Protein AF-A0A9E3S8D7-F1 (afdb_monomer_lite)

Foldseek 3Di:
DDDDDDDDDDDDDDDDPDDDDPPPPPPPPPPDPCPVLVVVLVVLVVVLVVCVVVVVVVVNVVSVVVSLVSVLVSVQCCCVPPLVVVLVVLVVVCCQQQNPLLDADLVPRQVSNVVSCVVVPHPALVSCCVVRLVSNVVSLVVVCCSCPPSVRPDDPVVVVVSVSSVVSSVSNVVSSVVNVVVVVVVPD

Radius of gyration: 28.33 Å; chains: 1; bounding box: 71×65×90 Å

Secondary structure (DSSP, 8-state):
-------------------------------STHHHHHHHHHHHHHHHHHHHHTT-HHHHHHHHHHHHHHHHHHHHHHIIIIIHHHHHHHHHHHHHHH-GGG---SSSHHHHHHHHHHHTT-SSHHHHIIIIIHHHHHHHHHHHHHHHTS-----HHHHHHHHHHHHHHHHHHHHHHHHHHHHHHTT-

pLDDT: mean 74.81, std 18.33, range [30.44, 92.94]

Structure (mmCIF, N/CA/C/O backbone):
data_AF-A0A9E3S8D7-F1
#
_entry.id   AF-A0A9E3S8D7-F1
#
loop_
_atom_site.group_PDB
_atom_site.id
_atom_site.type_symbol
_atom_site.label_atom_id
_atom_site.label_alt_id
_atom_site.label_comp_id
_atom_site.label_asym_id
_atom_site.label_entity_id
_atom_site.label_seq_id
_atom_site.pdbx_PDB_ins_code
_atom_site.Cartn_x
_atom_site.Cartn_y
_atom_site.Cartn_z
_atom_site.occupancy
_atom_site.B_iso_or_equiv
_atom_site.auth_seq_id
_atom_site.auth_comp_id
_atom_site.auth_asym_id
_atom_site.auth_atom_id
_atom_site.pdbx_PDB_model_num
ATOM 1 N N . MET A 1 1 ? 48.435 -46.655 53.494 1.00 38.66 1 MET A N 1
ATOM 2 C CA . MET A 1 1 ? 48.547 -45.629 54.552 1.00 38.66 1 MET A CA 1
ATOM 3 C C . MET A 1 1 ? 48.004 -44.308 54.026 1.00 38.66 1 MET A C 1
ATOM 5 O O . MET A 1 1 ? 48.348 -43.948 52.912 1.00 38.66 1 MET A O 1
ATOM 9 N N . ALA A 1 2 ? 47.104 -43.706 54.816 1.00 35.12 2 ALA A N 1
ATOM 10 C CA . ALA A 1 2 ? 46.822 -42.278 55.031 1.00 35.12 2 ALA A CA 1
ATOM 11 C C . ALA A 1 2 ? 47.201 -41.260 53.925 1.00 35.12 2 ALA A C 1
ATOM 13 O O . ALA A 1 2 ? 48.355 -41.175 53.539 1.00 35.12 2 ALA A O 1
ATOM 14 N N . SER A 1 3 ? 46.233 -40.496 53.389 1.00 35.66 3 SER A N 1
ATOM 15 C CA . SER A 1 3 ? 45.793 -39.169 53.906 1.00 35.66 3 SER A CA 1
ATOM 16 C C . SER A 1 3 ? 46.853 -38.081 53.648 1.00 35.66 3 SER A C 1
ATOM 18 O O . SER A 1 3 ? 48.015 -38.287 53.933 1.00 35.66 3 SER A O 1
ATOM 20 N N . SER A 1 4 ? 46.575 -36.860 53.203 1.00 39.81 4 SER A N 1
ATOM 21 C CA . SER A 1 4 ? 45.352 -36.066 53.182 1.00 39.81 4 SER A CA 1
ATOM 22 C C . SER A 1 4 ? 45.744 -34.654 52.706 1.00 39.81 4 SER A C 1
ATOM 24 O O . SER A 1 4 ? 46.830 -34.216 53.058 1.00 39.81 4 SER A O 1
ATOM 26 N N . LYS A 1 5 ? 44.786 -33.929 52.096 1.00 41.97 5 LYS A N 1
ATOM 27 C CA . LYS A 1 5 ? 44.480 -32.492 52.338 1.00 41.97 5 LYS A CA 1
ATOM 28 C C . LYS A 1 5 ? 45.564 -31.447 51.947 1.00 41.97 5 LYS A C 1
ATOM 30 O O . LYS A 1 5 ? 46.743 -31.636 52.143 1.00 41.97 5 LYS A O 1
ATOM 35 N N . THR A 1 6 ? 45.276 -30.249 51.437 1.00 41.47 6 THR A N 1
ATOM 36 C CA . THR A 1 6 ? 44.041 -29.460 51.333 1.00 41.47 6 THR A CA 1
ATOM 37 C C . THR A 1 6 ? 44.307 -28.217 50.472 1.00 41.47 6 THR A C 1
ATOM 39 O O . THR A 1 6 ? 45.354 -27.601 50.603 1.00 41.47 6 THR A O 1
ATOM 42 N N . SER A 1 7 ? 43.285 -27.805 49.715 1.00 39.16 7 SER A N 1
ATOM 43 C CA . SER A 1 7 ? 42.644 -26.473 49.747 1.00 39.16 7 SER A CA 1
ATOM 44 C C . SER A 1 7 ? 43.504 -25.205 49.875 1.00 39.16 7 SER A C 1
ATOM 46 O O . SER A 1 7 ? 44.085 -24.945 50.925 1.00 39.16 7 SER A O 1
ATOM 48 N N . ARG A 1 8 ? 43.333 -24.284 48.915 1.00 42.00 8 ARG A N 1
ATOM 49 C CA . ARG A 1 8 ? 42.592 -23.011 49.103 1.00 42.00 8 ARG A CA 1
ATOM 50 C C . ARG A 1 8 ? 42.460 -22.305 47.740 1.00 42.00 8 ARG A C 1
ATOM 52 O O . ARG A 1 8 ? 43.443 -22.112 47.051 1.00 42.00 8 ARG A O 1
ATOM 59 N N . ARG A 1 9 ? 41.247 -22.083 47.220 1.00 39.12 9 ARG A N 1
ATOM 60 C CA . ARG A 1 9 ? 40.275 -21.026 47.585 1.00 39.12 9 ARG A CA 1
ATOM 61 C C . ARG A 1 9 ? 40.434 -19.802 46.669 1.00 39.12 9 ARG A C 1
ATOM 63 O O . ARG A 1 9 ? 41.146 -18.869 46.999 1.00 39.12 9 ARG A O 1
ATOM 70 N N . GLY A 1 10 ? 39.667 -19.788 45.580 1.00 39.50 10 GLY A N 1
ATOM 71 C CA . GLY A 1 10 ? 39.310 -18.588 44.819 1.00 39.50 10 GLY A CA 1
ATOM 72 C C . GLY A 1 10 ? 37.800 -18.594 44.600 1.00 39.50 10 GLY A C 1
ATOM 73 O O . GLY A 1 10 ? 37.274 -19.445 43.895 1.00 39.50 10 GLY A O 1
ATOM 74 N N . LYS A 1 11 ? 37.090 -17.727 45.322 1.00 37.75 11 LYS A N 1
ATOM 75 C CA . LYS A 1 11 ? 35.632 -17.704 45.488 1.00 37.75 11 LYS A CA 1
ATOM 76 C C . LYS A 1 11 ? 35.041 -16.627 44.567 1.00 37.75 11 LYS A C 1
ATOM 78 O O . LYS A 1 11 ? 35.519 -15.506 44.617 1.00 37.75 11 LYS A O 1
ATOM 83 N N . ARG A 1 12 ? 33.953 -16.985 43.867 1.00 39.03 12 ARG A N 1
ATOM 84 C CA . ARG A 1 12 ? 32.806 -16.156 43.418 1.00 39.03 12 ARG A CA 1
ATOM 85 C C . ARG A 1 12 ? 33.093 -14.838 42.674 1.00 39.03 12 ARG A C 1
ATOM 87 O O . ARG A 1 12 ? 33.501 -13.868 43.292 1.00 39.03 12 ARG A O 1
ATOM 94 N N . ASN A 1 13 ? 32.527 -14.709 41.470 1.00 36.09 13 ASN A N 1
ATOM 95 C CA . ASN A 1 13 ? 31.291 -13.926 41.365 1.00 36.09 13 ASN A CA 1
ATOM 96 C C . ASN A 1 13 ? 30.454 -14.243 40.116 1.00 36.09 13 ASN A C 1
ATOM 98 O O . ASN A 1 13 ? 30.939 -14.331 38.998 1.00 36.09 13 ASN A O 1
ATOM 102 N N . THR A 1 14 ? 29.165 -14.412 40.396 1.00 37.38 14 THR A N 1
ATOM 103 C CA . THR A 1 14 ? 27.980 -14.212 39.559 1.00 37.38 14 THR A CA 1
ATOM 104 C C . THR A 1 14 ? 28.161 -13.433 38.259 1.00 37.38 14 THR A C 1
ATOM 106 O O . THR A 1 14 ? 28.510 -12.258 38.288 1.00 37.38 14 THR A O 1
ATOM 109 N N . THR A 1 15 ? 27.658 -13.996 37.159 1.00 36.69 15 THR A N 1
ATOM 110 C CA . THR A 1 15 ? 26.693 -13.281 36.308 1.00 36.69 15 THR A CA 1
ATOM 111 C C . THR A 1 15 ? 25.874 -14.256 35.461 1.00 36.69 15 THR A C 1
ATOM 113 O O . THR A 1 15 ? 26.385 -14.980 34.620 1.00 36.69 15 THR A O 1
ATOM 116 N N . ARG A 1 16 ? 24.578 -14.291 35.791 1.00 35.75 16 ARG A N 1
ATOM 117 C CA . ARG A 1 16 ? 23.406 -14.511 34.931 1.00 35.75 16 ARG A CA 1
ATOM 118 C C . ARG A 1 16 ? 23.599 -15.310 33.634 1.00 35.75 16 ARG A C 1
ATOM 120 O O . ARG A 1 16 ? 24.184 -14.832 32.673 1.00 35.75 16 ARG A O 1
ATOM 127 N N . LYS A 1 17 ? 22.829 -16.402 33.537 1.00 45.41 17 LYS A N 1
ATOM 128 C CA . LYS A 1 17 ? 22.138 -16.767 32.292 1.00 45.41 17 LYS A CA 1
ATOM 129 C C . LYS A 1 17 ? 21.445 -15.514 31.739 1.00 45.41 17 LYS A C 1
ATOM 131 O O . LYS A 1 17 ? 20.393 -15.123 32.245 1.00 45.41 17 LYS A O 1
ATOM 136 N N . VAL A 1 18 ? 22.028 -14.886 30.726 1.00 35.50 18 VAL A N 1
ATOM 137 C CA . VAL A 1 18 ? 21.324 -13.914 29.893 1.00 35.50 18 VAL A CA 1
ATOM 138 C C . VAL A 1 18 ? 20.618 -14.723 28.814 1.00 35.50 18 VAL A C 1
ATOM 140 O O . VAL A 1 18 ? 21.200 -15.145 27.823 1.00 35.50 18 VAL A O 1
ATOM 143 N N . LYS A 1 19 ? 19.333 -14.997 29.065 1.00 38.94 19 LYS A N 1
ATOM 144 C CA . LYS A 1 19 ? 18.361 -15.099 27.978 1.00 38.94 19 LYS A CA 1
ATOM 145 C C . LYS A 1 19 ? 18.425 -13.796 27.185 1.00 38.94 19 LYS A C 1
ATOM 147 O O . LYS A 1 19 ? 18.501 -12.737 27.808 1.00 38.94 19 LYS A O 1
ATOM 152 N N . LYS A 1 20 ? 18.175 -13.927 25.880 1.00 35.53 20 LYS A N 1
ATOM 153 C CA . LYS A 1 20 ? 17.793 -12.870 24.939 1.00 35.53 20 LYS A CA 1
ATOM 154 C C . LYS A 1 20 ? 18.983 -12.270 24.193 1.00 35.53 20 LYS A C 1
ATOM 156 O O . LYS A 1 20 ? 19.415 -11.178 24.508 1.00 35.53 20 LYS A O 1
ATOM 161 N N . ASP A 1 21 ? 19.362 -12.938 23.115 1.00 30.44 21 ASP A N 1
ATOM 162 C CA . ASP A 1 21 ? 19.175 -12.257 21.844 1.00 30.44 21 ASP A CA 1
ATOM 163 C C . ASP A 1 21 ? 17.999 -12.948 21.169 1.00 30.44 21 ASP A C 1
ATOM 165 O O . ASP A 1 21 ? 18.080 -14.079 20.691 1.00 30.44 21 ASP A O 1
ATOM 169 N N . LEU A 1 22 ? 16.846 -12.272 21.223 1.00 34.94 22 LEU A N 1
ATOM 170 C CA . LEU A 1 22 ? 15.902 -12.401 20.128 1.00 34.94 22 LEU A CA 1
ATOM 171 C C . LEU A 1 22 ? 16.754 -12.155 18.896 1.00 34.94 22 LEU A C 1
ATOM 173 O O . LEU A 1 22 ? 17.286 -11.053 18.752 1.00 34.94 22 LEU A O 1
ATOM 177 N N . ALA A 1 23 ? 16.902 -13.173 18.050 1.00 30.64 23 ALA A N 1
ATOM 178 C CA . ALA A 1 23 ? 17.308 -12.931 16.684 1.00 30.64 23 ALA A CA 1
ATOM 179 C C . ALA A 1 23 ? 16.504 -11.705 16.227 1.00 30.64 23 ALA A C 1
ATOM 181 O O . ALA A 1 23 ? 15.273 -11.723 16.385 1.00 30.64 23 ALA A O 1
ATOM 182 N N . PRO A 1 24 ? 17.141 -10.608 15.773 1.00 37.31 24 PRO A N 1
ATOM 183 C CA . PRO A 1 24 ? 16.374 -9.589 15.089 1.00 37.31 24 PRO A CA 1
ATOM 184 C C . PRO A 1 24 ? 15.642 -10.362 14.005 1.00 37.31 24 PRO A C 1
ATOM 186 O O . PRO A 1 24 ? 16.299 -11.053 13.223 1.00 37.31 24 PRO A O 1
ATOM 189 N N . ALA A 1 25 ? 14.303 -10.350 14.064 1.00 35.81 25 ALA A N 1
ATOM 190 C CA . ALA A 1 25 ? 13.451 -10.961 13.059 1.00 35.81 25 ALA A CA 1
ATOM 191 C C . ALA A 1 25 ? 14.109 -10.627 11.733 1.00 35.81 25 ALA A C 1
ATOM 193 O O . ALA A 1 25 ? 14.288 -9.437 11.449 1.00 35.81 25 ALA A O 1
ATOM 194 N N . SER A 1 26 ? 14.628 -11.652 11.047 1.00 40.91 26 SER A N 1
ATOM 195 C CA . SER A 1 26 ? 15.387 -11.454 9.826 1.00 40.91 26 SER A CA 1
ATOM 196 C C . SER A 1 26 ? 14.497 -10.578 8.974 1.00 40.91 26 SER A C 1
ATOM 198 O O . SER A 1 26 ? 13.413 -11.021 8.577 1.00 40.91 26 SER A O 1
ATOM 200 N N . LYS A 1 27 ? 14.886 -9.307 8.789 1.00 31.97 27 LYS A N 1
ATOM 201 C CA . LYS A 1 27 ? 14.214 -8.441 7.827 1.00 31.97 27 LYS A CA 1
ATOM 202 C C . LYS A 1 27 ? 14.107 -9.316 6.587 1.00 31.97 27 LYS A C 1
ATOM 204 O O . LYS A 1 27 ? 15.134 -9.905 6.247 1.00 31.97 27 LYS A O 1
ATOM 209 N N . PRO A 1 28 ? 12.925 -9.492 5.980 1.00 32.97 28 PRO A N 1
ATOM 210 C CA . PRO A 1 28 ? 12.843 -10.270 4.765 1.00 32.97 28 PRO A CA 1
ATOM 211 C C . PRO A 1 28 ? 13.766 -9.572 3.771 1.00 32.97 28 PRO A C 1
ATOM 213 O O . PRO A 1 28 ? 13.439 -8.500 3.251 1.00 32.97 28 PRO A O 1
ATOM 216 N N . THR A 1 29 ? 14.973 -10.111 3.615 1.00 36.50 29 THR A N 1
ATOM 217 C CA . THR A 1 29 ? 15.936 -9.659 2.634 1.00 36.50 29 THR A CA 1
ATOM 218 C C . THR A 1 29 ? 15.291 -10.091 1.343 1.00 36.50 29 THR A C 1
ATOM 220 O O . THR A 1 29 ? 15.175 -11.286 1.082 1.00 36.50 29 THR A O 1
ATOM 223 N N . VAL A 1 30 ? 14.728 -9.120 0.626 1.00 40.16 30 VAL A N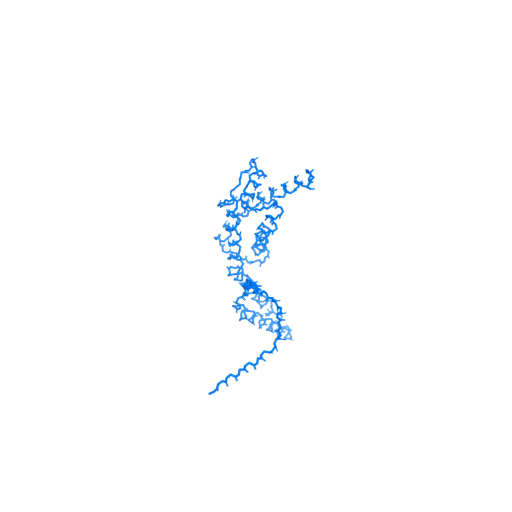 1
ATOM 224 C CA . VAL A 1 30 ? 14.043 -9.340 -0.643 1.00 40.16 30 VAL A CA 1
ATOM 225 C C . VAL A 1 30 ? 15.005 -10.139 -1.515 1.00 40.16 30 VAL A C 1
ATOM 227 O O . VAL A 1 30 ? 16.053 -9.634 -1.921 1.00 40.16 30 VAL A O 1
ATOM 230 N N . SER A 1 31 ? 14.703 -11.422 -1.690 1.00 40.06 31 SER A N 1
ATOM 231 C CA . SER A 1 31 ? 15.572 -12.375 -2.366 1.00 40.06 31 SER A CA 1
ATOM 232 C C . SER A 1 31 ? 15.535 -12.085 -3.864 1.00 40.06 31 SER A C 1
ATOM 234 O O . SER A 1 31 ? 14.676 -12.578 -4.579 1.00 40.06 31 SER A O 1
ATOM 236 N N . TYR A 1 32 ? 16.394 -11.155 -4.289 1.00 48.19 32 TYR A N 1
ATOM 237 C CA . TYR A 1 32 ? 17.286 -11.183 -5.455 1.00 48.19 32 TYR A CA 1
ATOM 238 C C . TYR A 1 32 ? 16.849 -11.894 -6.764 1.00 48.19 32 TYR A C 1
ATOM 240 O O . TYR A 1 32 ? 17.700 -12.266 -7.568 1.00 48.19 32 TYR A O 1
ATOM 248 N N . THR A 1 33 ? 15.559 -11.978 -7.091 1.00 50.56 33 THR A N 1
ATOM 249 C CA . THR A 1 33 ? 15.098 -12.207 -8.477 1.00 50.56 33 THR A CA 1
ATOM 250 C C . THR A 1 33 ? 15.371 -10.996 -9.380 1.00 50.56 33 THR A C 1
ATOM 252 O O . THR A 1 33 ? 15.530 -11.155 -10.587 1.00 50.56 33 THR A O 1
ATOM 255 N N . SER A 1 34 ? 15.566 -9.801 -8.805 1.00 59.28 34 SER A N 1
ATOM 256 C CA . SER A 1 34 ? 15.761 -8.551 -9.551 1.00 59.28 34 SER A CA 1
ATOM 257 C C . SER A 1 34 ? 17.138 -8.365 -10.200 1.00 59.28 34 SER A C 1
ATOM 259 O O . SER A 1 34 ? 17.331 -7.367 -10.884 1.00 59.28 34 SER A O 1
ATOM 261 N N . VAL A 1 35 ? 18.141 -9.220 -9.962 1.00 68.19 35 VAL A N 1
ATOM 262 C CA . VAL A 1 35 ? 19.510 -8.939 -10.457 1.00 68.19 35 VAL A CA 1
ATOM 263 C C . VAL A 1 35 ? 19.617 -9.086 -11.959 1.00 68.19 35 VAL A C 1
ATOM 265 O O . VAL A 1 35 ? 20.142 -8.192 -12.612 1.00 68.19 35 VAL A O 1
ATOM 268 N N . LYS A 1 36 ? 19.102 -10.189 -12.512 1.00 75.50 36 LYS A N 1
ATOM 269 C CA . LYS A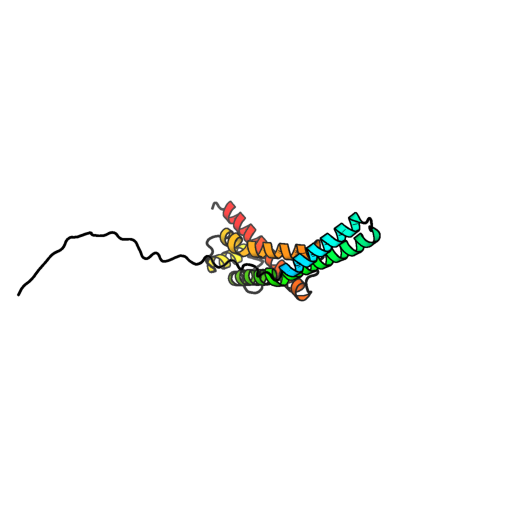 1 36 ? 19.160 -10.442 -13.957 1.00 75.50 36 LYS A CA 1
ATOM 270 C C . LYS A 1 36 ? 18.372 -9.384 -14.729 1.00 75.50 36 LYS A C 1
ATOM 272 O O . LYS A 1 36 ? 18.863 -8.856 -15.718 1.00 75.50 36 LYS A O 1
ATOM 277 N N . GLU A 1 37 ? 17.192 -9.028 -14.229 1.00 73.94 37 GLU A N 1
ATOM 278 C CA . GLU A 1 37 ? 16.327 -8.002 -14.824 1.00 73.94 37 GLU A CA 1
ATOM 279 C C . GLU A 1 37 ? 16.965 -6.606 -14.724 1.00 73.94 37 GLU A C 1
ATOM 281 O O . GLU A 1 37 ? 17.009 -5.880 -15.713 1.00 73.94 37 GLU A O 1
ATOM 286 N N . ARG A 1 38 ? 17.571 -6.250 -13.581 1.00 77.06 38 ARG A N 1
ATOM 287 C CA . ARG A 1 38 ? 18.352 -5.005 -13.450 1.00 77.06 38 ARG A CA 1
ATOM 288 C C . ARG A 1 38 ? 19.567 -4.984 -14.372 1.00 77.06 38 ARG A C 1
ATOM 290 O O . ARG A 1 38 ? 19.882 -3.939 -14.931 1.00 77.06 38 ARG A O 1
ATOM 297 N N . GLN A 1 39 ? 20.244 -6.114 -14.549 1.00 81.94 39 GLN A N 1
ATOM 298 C CA . GLN A 1 39 ? 21.398 -6.204 -15.436 1.00 81.94 39 GLN A CA 1
ATOM 299 C C . GLN A 1 39 ? 20.995 -6.065 -16.910 1.00 81.94 39 GLN A C 1
ATOM 301 O O . GLN A 1 39 ? 21.708 -5.406 -17.662 1.00 81.94 39 GLN A O 1
ATOM 306 N N . ALA A 1 40 ? 19.827 -6.582 -17.302 1.00 81.50 40 ALA A N 1
ATOM 307 C CA . ALA A 1 40 ? 19.248 -6.347 -18.625 1.00 81.50 40 ALA A CA 1
ATOM 308 C C . ALA A 1 40 ? 18.905 -4.860 -18.857 1.00 81.50 40 ALA A C 1
ATOM 310 O O . ALA A 1 40 ? 19.224 -4.320 -19.916 1.00 81.50 40 ALA A O 1
ATOM 311 N N . LEU A 1 41 ? 18.350 -4.165 -17.852 1.00 84.19 41 LEU A N 1
ATOM 312 C CA . LEU A 1 41 ? 18.129 -2.711 -17.926 1.00 84.19 41 LEU A CA 1
ATOM 313 C C . LEU A 1 41 ? 19.448 -1.947 -18.115 1.00 84.19 41 LEU A C 1
ATOM 315 O O . LEU A 1 41 ? 19.533 -1.075 -18.977 1.00 84.19 41 LEU A O 1
ATOM 319 N N . ILE A 1 42 ? 20.493 -2.303 -17.357 1.00 85.19 42 ILE A N 1
ATOM 320 C CA . ILE A 1 42 ? 21.826 -1.691 -17.490 1.00 85.19 42 ILE A CA 1
ATOM 321 C C . ILE A 1 42 ? 22.389 -1.916 -18.900 1.00 85.19 42 ILE A C 1
ATOM 323 O O . ILE A 1 42 ? 22.890 -0.973 -19.507 1.00 85.19 42 ILE A O 1
ATOM 327 N N . GLN A 1 43 ? 22.264 -3.127 -19.451 1.00 85.88 43 GLN A N 1
ATOM 328 C CA . GLN A 1 43 ? 22.719 -3.434 -20.811 1.00 85.88 43 GLN A CA 1
ATOM 329 C C . GLN A 1 43 ? 21.997 -2.596 -21.873 1.00 85.88 43 GLN A C 1
ATOM 331 O O . GLN A 1 43 ? 22.649 -2.085 -22.783 1.00 85.88 43 GLN A O 1
ATOM 336 N N . MET A 1 44 ? 20.682 -2.394 -21.750 1.00 84.50 44 MET A N 1
ATOM 337 C CA . MET A 1 44 ? 19.948 -1.504 -22.657 1.00 84.50 44 MET A CA 1
ATOM 338 C C . MET A 1 44 ? 20.390 -0.046 -22.523 1.00 84.50 44 MET A C 1
ATOM 340 O O . MET A 1 44 ? 20.560 0.624 -23.538 1.00 84.50 44 MET A O 1
ATOM 344 N N . CYS A 1 45 ? 20.653 0.443 -21.307 1.00 86.25 45 CYS A N 1
ATOM 345 C CA . CYS A 1 45 ? 21.234 1.775 -21.117 1.00 86.25 45 CYS A CA 1
ATOM 346 C C . CYS A 1 45 ? 22.592 1.904 -21.824 1.00 86.25 45 CYS A C 1
ATOM 348 O O . CYS A 1 45 ? 22.847 2.910 -22.485 1.00 86.25 45 CYS A O 1
ATOM 350 N N . THR A 1 46 ? 23.449 0.880 -21.743 1.00 87.25 46 THR A N 1
ATOM 351 C CA . THR A 1 46 ? 24.730 0.849 -22.466 1.00 87.25 46 THR A CA 1
ATOM 352 C C . THR A 1 46 ? 24.529 0.874 -23.985 1.00 87.25 46 THR A C 1
ATOM 354 O O . THR A 1 46 ? 25.231 1.608 -24.677 1.00 87.25 46 THR A O 1
ATOM 357 N N . GLN A 1 47 ? 23.550 0.131 -24.513 1.00 84.75 47 GLN A N 1
ATOM 358 C CA . GLN A 1 47 ? 23.215 0.137 -25.943 1.00 84.75 47 GLN A CA 1
ATOM 359 C C . GLN A 1 47 ? 22.698 1.505 -26.407 1.00 84.75 47 GLN A C 1
ATOM 361 O O . GLN A 1 47 ? 23.126 1.991 -27.451 1.00 84.75 47 GLN A O 1
ATOM 366 N N . ILE A 1 48 ? 21.848 2.167 -25.617 1.00 84.44 48 ILE A N 1
ATOM 367 C CA . ILE A 1 48 ? 21.385 3.536 -25.894 1.00 84.44 48 ILE A CA 1
ATOM 368 C C . ILE A 1 48 ? 22.571 4.508 -25.908 1.00 84.44 48 ILE A C 1
ATOM 370 O O . ILE A 1 48 ? 22.685 5.319 -26.824 1.00 84.44 48 ILE A O 1
ATOM 374 N N . GLY A 1 49 ? 23.494 4.390 -24.948 1.00 81.19 49 GLY A N 1
ATOM 375 C CA . GLY A 1 49 ? 24.726 5.183 -24.926 1.00 81.19 49 GLY A CA 1
ATOM 376 C C . GLY A 1 49 ? 25.571 5.002 -26.192 1.00 81.19 49 GLY A C 1
ATOM 377 O O . GLY A 1 49 ? 26.037 5.985 -26.764 1.00 81.19 49 GLY A O 1
ATOM 378 N N . ALA A 1 50 ? 25.707 3.766 -26.684 1.00 86.75 50 ALA A N 1
ATOM 379 C CA . ALA A 1 50 ? 26.413 3.482 -27.934 1.00 86.75 50 ALA A CA 1
ATOM 380 C C . ALA A 1 50 ? 25.718 4.101 -29.163 1.00 86.75 50 ALA A C 1
ATOM 382 O O . ALA A 1 50 ? 26.397 4.630 -30.044 1.00 86.75 50 ALA A O 1
ATOM 383 N N . LEU A 1 51 ? 24.380 4.093 -29.209 1.00 85.62 51 LEU A N 1
ATOM 384 C CA . LEU A 1 51 ? 23.608 4.746 -30.274 1.00 85.62 51 LEU A CA 1
ATOM 385 C C . LEU A 1 51 ? 23.812 6.267 -30.280 1.00 85.62 51 LEU A C 1
ATOM 387 O O . LEU A 1 51 ? 23.960 6.849 -31.351 1.00 85.62 51 LEU A O 1
ATOM 391 N N . ILE A 1 52 ? 23.864 6.897 -29.101 1.00 83.44 52 ILE A N 1
ATOM 392 C CA . ILE A 1 52 ? 24.127 8.337 -28.962 1.00 83.44 52 ILE A CA 1
ATOM 393 C C . ILE A 1 52 ? 25.538 8.681 -29.451 1.00 83.44 52 ILE A C 1
ATOM 395 O O . ILE A 1 52 ? 25.697 9.606 -30.243 1.00 83.44 52 ILE A O 1
ATOM 399 N N . ILE A 1 53 ? 26.557 7.922 -29.030 1.00 86.75 53 ILE A N 1
ATOM 400 C CA . ILE A 1 53 ? 27.950 8.132 -29.467 1.00 86.75 53 ILE A CA 1
ATOM 401 C C . ILE A 1 53 ? 28.074 7.980 -30.990 1.00 86.75 53 ILE A C 1
ATOM 403 O O . ILE A 1 53 ? 28.763 8.764 -31.636 1.00 86.75 53 ILE A O 1
ATOM 407 N N . GLY A 1 54 ? 27.377 7.001 -31.571 1.00 86.75 54 GLY A N 1
ATOM 408 C CA . GLY A 1 54 ? 27.326 6.776 -33.017 1.00 86.75 54 GLY A CA 1
ATOM 409 C C . GLY A 1 54 ? 26.394 7.716 -33.791 1.00 86.75 54 GLY A C 1
ATOM 410 O O . GLY A 1 54 ? 26.177 7.470 -34.974 1.00 86.75 54 GLY A O 1
ATOM 411 N N . GLN A 1 55 ? 25.816 8.738 -33.145 1.00 86.88 55 GLN A N 1
ATOM 412 C CA . GLN A 1 55 ? 24.866 9.703 -33.723 1.00 86.88 55 GLN A CA 1
ATOM 413 C C . GLN A 1 55 ? 23.616 9.068 -34.372 1.00 86.88 55 GLN A C 1
ATOM 415 O O . GLN A 1 55 ? 22.967 9.667 -35.226 1.00 86.88 55 GLN A O 1
ATOM 420 N N . GLN A 1 56 ? 23.225 7.860 -33.949 1.00 82.25 56 GLN A N 1
ATOM 421 C CA . GLN A 1 56 ? 22.061 7.126 -34.470 1.00 82.25 56 GLN A CA 1
ATOM 422 C C . GLN A 1 56 ? 20.767 7.514 -33.736 1.00 82.25 56 GLN A C 1
ATOM 424 O O . GLN A 1 56 ? 20.064 6.665 -33.177 1.00 82.25 56 GLN A O 1
ATOM 429 N N . HIS A 1 57 ? 20.448 8.809 -33.717 1.00 80.75 57 HIS A N 1
ATOM 430 C CA . HIS A 1 57 ? 19.318 9.356 -32.954 1.00 80.75 57 HIS A CA 1
ATOM 431 C C . HIS A 1 57 ? 17.955 8.792 -33.388 1.00 80.75 57 HIS A C 1
ATOM 433 O O . HIS A 1 57 ? 17.080 8.592 -32.545 1.00 80.75 57 HIS A O 1
ATOM 439 N N . ASP A 1 58 ? 17.806 8.415 -34.658 1.00 83.56 58 ASP A N 1
ATOM 440 C CA . ASP A 1 58 ? 16.574 7.825 -35.201 1.00 83.56 58 ASP A CA 1
ATOM 441 C C . ASP A 1 58 ? 16.202 6.499 -34.512 1.00 83.56 58 ASP A C 1
ATOM 443 O O . ASP A 1 58 ? 15.031 6.142 -34.389 1.00 83.56 58 ASP A O 1
ATOM 447 N N . ARG A 1 59 ? 17.207 5.768 -34.011 1.00 79.62 59 ARG A N 1
ATOM 448 C CA . ARG A 1 59 ? 17.048 4.479 -33.316 1.00 79.62 59 ARG A CA 1
ATOM 449 C C . ARG A 1 59 ? 17.025 4.626 -31.794 1.00 79.62 59 ARG A C 1
ATOM 451 O O . ARG A 1 59 ? 16.718 3.664 -31.091 1.00 79.62 59 ARG A O 1
ATOM 458 N N . MET A 1 60 ? 17.319 5.822 -31.284 1.00 81.75 60 MET A N 1
ATOM 459 C CA . MET A 1 60 ? 17.368 6.120 -29.855 1.00 81.75 60 MET A CA 1
ATOM 460 C C . MET A 1 60 ? 15.968 6.137 -29.237 1.00 81.75 60 MET A C 1
ATOM 462 O O . MET A 1 60 ? 15.752 5.512 -28.202 1.00 81.75 60 MET A O 1
ATOM 466 N N . ASN A 1 61 ? 15.008 6.810 -29.879 1.00 80.69 61 ASN A N 1
ATOM 467 C CA . ASN A 1 61 ? 13.654 6.954 -29.336 1.00 80.69 61 ASN A CA 1
ATOM 468 C C . ASN A 1 61 ? 12.953 5.595 -29.115 1.00 80.69 61 ASN A C 1
ATOM 470 O O . ASN A 1 61 ? 12.476 5.365 -28.001 1.00 80.69 61 ASN A O 1
ATOM 474 N N . PRO A 1 62 ? 12.968 4.646 -30.076 1.00 84.69 62 PRO A N 1
ATOM 475 C CA . PRO A 1 62 ? 12.436 3.300 -29.847 1.00 84.69 62 PRO A CA 1
ATOM 476 C C . PRO A 1 62 ? 13.164 2.526 -28.735 1.00 84.69 62 PRO A C 1
ATOM 478 O O . PRO A 1 62 ? 12.539 1.776 -27.986 1.00 84.69 62 PRO A O 1
ATOM 481 N N . ALA A 1 63 ? 14.483 2.706 -28.597 1.00 81.31 63 ALA A N 1
ATOM 482 C CA . ALA A 1 63 ? 15.270 2.036 -27.561 1.00 81.31 63 ALA A CA 1
ATOM 483 C C . ALA A 1 63 ? 14.961 2.578 -26.152 1.00 81.31 63 ALA A C 1
ATOM 485 O O . ALA A 1 63 ? 14.835 1.799 -25.206 1.00 81.31 63 ALA A O 1
ATOM 486 N N . ILE A 1 64 ? 14.772 3.896 -26.012 1.00 83.62 64 ILE A N 1
ATOM 487 C CA . ILE A 1 64 ? 14.318 4.530 -24.764 1.00 83.62 64 ILE A CA 1
ATOM 488 C C . ILE A 1 64 ? 12.906 4.055 -24.406 1.00 83.62 64 ILE A C 1
ATOM 490 O O . ILE A 1 64 ? 12.624 3.767 -23.242 1.00 83.62 64 ILE A O 1
ATOM 494 N N . GLU A 1 65 ? 12.015 3.936 -25.390 1.00 82.56 65 GLU A N 1
ATOM 495 C CA . GLU A 1 65 ? 10.668 3.421 -25.151 1.00 82.56 65 GLU A CA 1
ATOM 496 C C . GLU A 1 65 ? 10.698 1.972 -24.639 1.00 82.56 65 GLU A C 1
ATOM 498 O O . GLU A 1 65 ? 10.014 1.642 -23.666 1.00 82.56 65 GLU A O 1
ATOM 503 N N . LEU A 1 66 ? 11.539 1.120 -25.230 1.00 82.44 66 LEU A N 1
ATOM 504 C CA . LEU A 1 66 ? 11.733 -0.257 -24.776 1.00 82.44 66 LEU A CA 1
ATOM 505 C C . LEU A 1 66 ? 12.302 -0.322 -23.350 1.00 82.44 66 LEU A C 1
ATOM 507 O O . LEU A 1 66 ? 11.797 -1.094 -22.531 1.00 82.44 66 LEU A O 1
ATOM 511 N N . LEU A 1 67 ? 13.300 0.513 -23.034 1.00 83.69 67 LEU A N 1
ATOM 512 C CA . LEU A 1 67 ? 13.861 0.634 -21.686 1.00 83.69 67 LEU A CA 1
ATOM 513 C C . LEU A 1 67 ? 12.774 1.006 -20.668 1.00 83.69 67 LEU A C 1
ATOM 515 O O . LEU A 1 67 ? 12.655 0.355 -19.630 1.00 83.69 67 LEU A O 1
ATOM 519 N N . ASN A 1 68 ? 11.948 2.006 -20.985 1.00 79.25 68 ASN A N 1
ATOM 520 C CA . ASN A 1 68 ? 10.855 2.447 -20.119 1.00 79.25 68 ASN A CA 1
ATOM 521 C C . ASN A 1 68 ? 9.817 1.341 -19.893 1.00 79.25 68 ASN A C 1
ATOM 523 O O . ASN A 1 68 ? 9.391 1.127 -18.759 1.00 79.25 68 ASN A O 1
ATOM 527 N N . ARG A 1 69 ? 9.443 0.591 -20.939 1.00 79.44 69 ARG A N 1
ATOM 528 C CA . ARG A 1 69 ? 8.508 -0.542 -20.816 1.00 79.44 69 ARG A CA 1
ATOM 529 C C . ARG A 1 69 ? 9.067 -1.654 -19.928 1.00 79.44 69 ARG A C 1
ATOM 531 O O . ARG A 1 69 ? 8.351 -2.158 -19.065 1.00 79.44 69 ARG A O 1
ATOM 538 N N . GLN A 1 70 ? 10.338 -2.024 -20.097 1.00 79.69 70 GLN A N 1
ATOM 539 C CA . GLN A 1 70 ? 10.961 -3.049 -19.253 1.00 79.69 70 GLN A CA 1
ATOM 540 C C . GLN A 1 70 ? 11.123 -2.587 -17.799 1.00 79.69 70 GLN A C 1
ATOM 542 O O . GLN A 1 70 ? 10.877 -3.368 -16.880 1.00 79.69 70 GLN A O 1
ATOM 547 N N . ALA A 1 71 ? 11.483 -1.320 -17.571 1.00 80.12 71 ALA A N 1
ATOM 548 C CA . ALA A 1 71 ? 11.578 -0.754 -16.228 1.00 80.12 71 ALA A CA 1
ATOM 549 C C . ALA A 1 71 ? 10.210 -0.730 -15.523 1.00 80.12 71 ALA A C 1
ATOM 551 O O . ALA A 1 71 ? 10.114 -1.127 -14.361 1.00 80.12 71 ALA A O 1
ATOM 552 N N . ALA A 1 72 ? 9.147 -0.341 -16.236 1.00 75.94 72 ALA A N 1
ATOM 553 C CA . ALA A 1 72 ? 7.776 -0.379 -15.730 1.00 75.94 72 ALA A CA 1
ATOM 554 C C . ALA A 1 72 ? 7.326 -1.812 -15.393 1.00 75.94 72 ALA A C 1
ATOM 556 O O . ALA A 1 72 ? 6.748 -2.043 -14.332 1.00 75.94 72 ALA A O 1
ATOM 557 N N . GLY A 1 73 ? 7.652 -2.793 -16.242 1.00 76.81 73 GLY A N 1
ATOM 558 C CA . GLY A 1 73 ? 7.370 -4.208 -15.978 1.00 76.81 73 GLY A CA 1
ATOM 559 C C . GLY A 1 73 ? 8.087 -4.744 -14.733 1.00 76.81 73 GLY A C 1
ATOM 560 O O . GLY A 1 73 ? 7.477 -5.432 -13.916 1.00 76.81 73 GLY A O 1
ATOM 561 N N . LEU A 1 74 ? 9.358 -4.380 -14.536 1.00 80.88 74 LEU A N 1
ATOM 562 C CA . LEU A 1 74 ? 10.107 -4.743 -13.329 1.00 80.88 74 LEU A CA 1
ATOM 563 C C . LEU A 1 74 ? 9.503 -4.108 -12.069 1.00 80.88 74 LEU A C 1
ATOM 565 O O . LEU A 1 74 ? 9.400 -4.765 -11.033 1.00 80.88 74 LEU A O 1
ATOM 569 N N . LEU A 1 75 ? 9.088 -2.842 -12.157 1.00 78.50 75 LEU A N 1
ATOM 570 C CA . LEU A 1 75 ? 8.440 -2.130 -11.060 1.00 78.50 75 LEU A CA 1
ATOM 571 C C . LEU A 1 75 ? 7.098 -2.777 -10.683 1.00 78.50 75 LEU A C 1
ATOM 573 O O . LEU A 1 75 ? 6.843 -2.992 -9.498 1.00 78.50 75 LEU A O 1
ATOM 577 N N . LEU A 1 76 ? 6.287 -3.155 -11.678 1.00 77.62 76 LEU A N 1
ATOM 578 C CA . LEU A 1 76 ? 5.046 -3.911 -11.482 1.00 77.62 76 LEU A CA 1
ATOM 579 C C . LEU A 1 76 ? 5.307 -5.253 -10.797 1.00 77.62 76 LEU A C 1
ATOM 581 O O . LEU A 1 76 ? 4.649 -5.587 -9.817 1.00 77.62 76 LEU A O 1
ATOM 585 N N . LYS A 1 77 ? 6.293 -6.011 -11.280 1.00 79.12 77 LYS A N 1
ATOM 586 C CA . LYS A 1 77 ? 6.649 -7.311 -10.709 1.00 79.12 77 LYS A CA 1
ATOM 587 C C . LYS A 1 77 ? 7.111 -7.187 -9.261 1.00 79.12 77 LYS A C 1
ATOM 589 O O . LYS A 1 77 ? 6.618 -7.893 -8.391 1.00 79.12 77 LYS A O 1
ATOM 594 N N . GLN A 1 78 ? 7.997 -6.232 -8.973 1.00 78.19 78 GLN A N 1
ATOM 595 C CA . GLN A 1 78 ? 8.415 -5.947 -7.601 1.00 78.19 78 GLN A CA 1
ATOM 596 C C . GLN A 1 78 ? 7.214 -5.573 -6.724 1.00 78.19 78 GLN A C 1
ATOM 598 O O . GLN A 1 78 ? 7.161 -5.929 -5.547 1.00 78.19 78 GLN A O 1
ATOM 603 N N . HIS A 1 79 ? 6.242 -4.864 -7.289 1.00 79.38 79 HIS A N 1
ATOM 604 C CA . HIS A 1 79 ? 5.016 -4.539 -6.593 1.00 79.38 79 HIS A CA 1
ATOM 605 C C . HIS A 1 79 ? 4.180 -5.777 -6.249 1.00 79.38 79 HIS A C 1
ATOM 607 O O . HIS A 1 79 ? 3.904 -5.997 -5.071 1.00 79.38 79 HIS A O 1
ATOM 613 N N . LEU A 1 80 ? 3.846 -6.606 -7.234 1.00 79.25 80 LEU A N 1
ATOM 614 C CA . LEU A 1 80 ? 3.016 -7.796 -7.036 1.00 79.25 80 LEU A CA 1
ATOM 615 C C . LEU A 1 80 ? 3.698 -8.862 -6.165 1.00 79.25 80 LEU A C 1
ATOM 617 O O . LEU A 1 80 ? 3.038 -9.467 -5.327 1.00 79.25 80 LEU A O 1
ATOM 621 N N . ASP A 1 81 ? 5.011 -9.049 -6.302 1.00 82.38 81 ASP A N 1
ATOM 622 C CA . ASP A 1 81 ? 5.726 -10.139 -5.627 1.00 82.38 81 ASP A CA 1
ATOM 623 C C . ASP A 1 81 ? 6.203 -9.768 -4.216 1.00 82.38 81 ASP A C 1
ATOM 625 O O . ASP A 1 81 ? 6.384 -10.638 -3.364 1.00 82.38 81 ASP A O 1
ATOM 629 N N . VAL A 1 82 ? 6.453 -8.480 -3.949 1.00 80.69 82 VAL A N 1
ATOM 630 C CA . VAL A 1 82 ? 7.080 -8.037 -2.689 1.00 80.69 82 VAL A CA 1
ATOM 631 C C . VAL A 1 82 ? 6.159 -7.144 -1.878 1.00 80.69 82 VAL A C 1
ATOM 633 O O . VAL A 1 82 ? 6.050 -7.309 -0.661 1.00 80.69 82 VAL A O 1
ATOM 636 N N . TRP A 1 83 ? 5.522 -6.170 -2.522 1.00 82.19 83 TRP A N 1
ATOM 637 C CA . TRP A 1 83 ? 4.785 -5.127 -1.816 1.00 82.19 83 TRP A CA 1
ATOM 638 C C . TRP A 1 83 ? 3.328 -5.508 -1.566 1.00 82.19 83 TRP A C 1
ATOM 640 O O . TRP A 1 83 ? 2.842 -5.285 -0.458 1.00 82.19 83 TRP A O 1
ATOM 650 N N . LEU A 1 84 ? 2.656 -6.134 -2.532 1.00 83.56 84 LEU A N 1
ATOM 651 C CA . LEU A 1 84 ? 1.271 -6.577 -2.394 1.00 83.56 84 LEU A CA 1
ATOM 652 C C . LEU A 1 84 ? 1.085 -7.614 -1.266 1.00 83.56 84 LEU A C 1
ATOM 654 O O . LEU A 1 84 ? 0.183 -7.422 -0.449 1.00 83.56 84 LEU A O 1
ATOM 658 N N . PRO A 1 85 ? 1.949 -8.639 -1.093 1.00 87.31 85 PRO A N 1
ATOM 659 C CA . PRO A 1 85 ? 1.828 -9.567 0.032 1.00 87.31 85 PRO A CA 1
ATOM 660 C C . PRO A 1 85 ? 1.980 -8.861 1.382 1.00 87.31 85 PRO A C 1
ATOM 662 O O . PRO A 1 85 ? 1.200 -9.099 2.300 1.00 87.31 85 PRO A O 1
ATOM 665 N N . ARG A 1 86 ? 2.922 -7.914 1.488 1.00 85.94 86 ARG A N 1
ATOM 666 C CA . ARG A 1 86 ? 3.097 -7.100 2.701 1.00 85.94 86 ARG A CA 1
ATOM 667 C C . ARG A 1 86 ? 1.877 -6.230 2.975 1.00 85.94 86 ARG A C 1
ATOM 669 O O . ARG A 1 86 ? 1.438 -6.147 4.118 1.00 85.94 86 ARG A O 1
ATOM 676 N N . TYR A 1 87 ? 1.321 -5.593 1.947 1.00 86.81 87 TYR A N 1
ATOM 677 C CA . TYR A 1 87 ? 0.080 -4.836 2.076 1.00 86.81 87 TYR A CA 1
ATOM 678 C C . TYR A 1 87 ? -1.046 -5.721 2.615 1.00 86.81 87 TYR A C 1
ATOM 680 O O . TYR A 1 87 ? -1.692 -5.343 3.590 1.00 86.81 87 TYR A O 1
ATOM 688 N N . ASN A 1 88 ? -1.214 -6.922 2.061 1.00 87.56 88 ASN A N 1
ATOM 689 C CA . ASN A 1 88 ? -2.226 -7.877 2.504 1.00 87.56 88 ASN A CA 1
ATOM 690 C C . ASN A 1 88 ? -2.016 -8.318 3.960 1.00 87.56 88 ASN A C 1
ATOM 692 O O . ASN A 1 88 ? -2.977 -8.354 4.726 1.00 87.56 88 ASN A O 1
ATOM 696 N N . GLU A 1 89 ? -0.775 -8.563 4.390 1.00 90.38 89 GLU A N 1
ATOM 697 C CA . GLU A 1 89 ? -0.458 -8.852 5.796 1.00 90.38 89 GLU A CA 1
ATOM 698 C C . GLU A 1 89 ? -0.815 -7.686 6.730 1.00 90.38 89 GLU A C 1
ATOM 700 O O . GLU A 1 89 ? -1.360 -7.890 7.817 1.00 90.38 89 GLU A O 1
ATOM 705 N N . HIS A 1 90 ? -0.497 -6.451 6.335 1.00 89.94 90 HIS A N 1
ATOM 706 C CA . HIS A 1 90 ? -0.797 -5.264 7.134 1.00 89.94 90 HIS A CA 1
ATOM 707 C C . HIS A 1 90 ? -2.298 -4.955 7.175 1.00 89.94 90 HIS A C 1
ATOM 709 O O . HIS A 1 90 ? -2.808 -4.596 8.236 1.00 89.94 90 HIS A O 1
ATOM 715 N N . ILE A 1 91 ? -3.013 -5.155 6.065 1.00 90.50 91 ILE A N 1
ATOM 716 C CA . ILE A 1 91 ? -4.473 -5.058 6.014 1.00 90.50 91 ILE A CA 1
ATOM 717 C C . ILE A 1 91 ? -5.117 -6.113 6.905 1.00 90.50 91 ILE A C 1
ATOM 719 O O . ILE A 1 91 ? -5.968 -5.755 7.706 1.00 90.50 91 ILE A O 1
ATOM 723 N N . ALA A 1 92 ? -4.680 -7.372 6.853 1.00 91.44 92 ALA A N 1
ATOM 724 C CA . ALA A 1 92 ? -5.235 -8.423 7.705 1.00 91.44 92 ALA A CA 1
ATOM 725 C C . ALA A 1 92 ? -5.053 -8.105 9.201 1.00 91.44 92 ALA A C 1
ATOM 727 O O . ALA A 1 92 ? -5.952 -8.328 10.012 1.00 91.44 92 ALA A O 1
ATOM 728 N N . LYS A 1 93 ? -3.908 -7.518 9.581 1.00 92.19 93 LYS A N 1
ATOM 729 C CA . LYS A 1 93 ? -3.696 -7.023 10.951 1.00 92.19 93 LYS A CA 1
ATOM 730 C C . LYS A 1 93 ? -4.637 -5.867 11.287 1.00 92.19 93 LYS A C 1
ATOM 732 O O . LYS A 1 93 ? -5.194 -5.851 12.380 1.00 92.19 93 LYS A O 1
ATOM 737 N N . LEU A 1 94 ? -4.852 -4.928 10.366 1.00 92.94 94 LEU A N 1
ATOM 738 C CA . LEU A 1 94 ? -5.816 -3.844 10.559 1.00 92.94 94 LEU A CA 1
ATOM 739 C C . LEU A 1 94 ? -7.248 -4.380 10.716 1.00 92.94 94 LEU A C 1
ATOM 741 O O . LEU A 1 94 ? -7.954 -3.973 11.635 1.00 92.94 94 LEU A O 1
ATOM 745 N N . GLU A 1 95 ? -7.654 -5.344 9.893 1.00 92.81 95 GLU A N 1
ATOM 746 C CA . GLU A 1 95 ? -8.953 -6.017 9.986 1.00 92.81 95 GLU A CA 1
ATOM 747 C C . GLU A 1 95 ? -9.121 -6.789 11.297 1.00 92.81 95 GLU A C 1
ATOM 749 O O . GLU A 1 95 ? -10.223 -6.839 11.835 1.00 92.81 95 GLU A O 1
ATOM 754 N N . SER A 1 96 ? -8.044 -7.344 11.863 1.00 92.69 96 SER A N 1
ATOM 755 C CA . SER A 1 96 ? -8.107 -8.010 13.172 1.00 92.69 96 SER A CA 1
ATOM 756 C C . SER A 1 96 ? -8.456 -7.060 14.325 1.00 92.69 96 SER A C 1
ATOM 758 O O . SER A 1 96 ? -8.972 -7.505 15.347 1.00 92.69 96 SER A O 1
ATOM 760 N N . VAL A 1 97 ? -8.206 -5.758 14.150 1.00 92.44 97 VAL A N 1
ATOM 761 C CA . VAL A 1 97 ? -8.524 -4.712 15.131 1.00 92.44 97 VAL A CA 1
ATOM 762 C C . VAL A 1 97 ? -9.877 -4.075 14.830 1.00 92.44 97 VAL A C 1
ATOM 764 O O . VAL A 1 97 ? -10.697 -3.903 15.726 1.00 92.44 97 VAL A O 1
ATOM 767 N N . ILE A 1 98 ? -10.113 -3.711 13.569 1.00 91.19 98 ILE A N 1
ATOM 768 C CA . ILE A 1 98 ? -11.280 -2.916 13.172 1.00 91.19 98 ILE A CA 1
ATOM 769 C C . ILE A 1 98 ? -12.511 -3.783 12.879 1.00 91.19 98 ILE A C 1
ATOM 771 O O . ILE A 1 98 ? -13.638 -3.361 13.131 1.00 91.19 98 ILE A O 1
ATOM 775 N N . GLY A 1 99 ? -12.298 -4.995 12.375 1.00 88.81 99 GLY A N 1
ATOM 776 C CA . GLY A 1 99 ? -13.323 -5.860 11.801 1.00 88.81 99 GLY A CA 1
ATOM 777 C C . GLY A 1 99 ? -13.002 -6.219 10.349 1.00 88.81 99 GLY A C 1
ATOM 778 O O . GLY A 1 99 ? -12.317 -5.473 9.638 1.00 88.81 99 GLY A O 1
ATOM 779 N N . LYS A 1 100 ? -13.506 -7.377 9.900 1.00 87.50 100 LYS A N 1
ATOM 780 C CA . LYS A 1 100 ? -13.382 -7.820 8.501 1.00 87.50 100 LYS A CA 1
ATOM 781 C C . LYS A 1 100 ? -13.948 -6.762 7.557 1.00 87.50 100 LYS A C 1
ATOM 783 O O . LYS A 1 100 ? -14.961 -6.146 7.868 1.00 87.50 100 LYS A O 1
ATOM 788 N N . GLY A 1 101 ? -13.294 -6.544 6.418 1.00 83.94 101 GLY A N 1
ATOM 789 C CA . GLY A 1 101 ? -13.739 -5.546 5.446 1.00 83.94 101 GLY A CA 1
ATOM 790 C C . GLY A 1 101 ? -13.599 -4.100 5.928 1.00 83.94 101 GLY A C 1
ATOM 791 O O . GLY A 1 101 ? -14.106 -3.196 5.263 1.00 83.94 101 GLY A O 1
ATOM 792 N N . LEU A 1 102 ? -12.899 -3.871 7.049 1.00 87.81 102 LEU A N 1
ATOM 793 C CA . LEU A 1 102 ? -12.676 -2.545 7.628 1.00 87.81 102 LEU A CA 1
ATOM 794 C C . LEU A 1 102 ? -13.988 -1.827 7.992 1.00 87.81 102 LEU A C 1
ATOM 796 O O . LEU A 1 102 ? -14.127 -0.615 7.807 1.00 87.81 102 LEU A O 1
ATOM 800 N N . GLU A 1 103 ? -14.963 -2.587 8.490 1.00 86.44 103 GLU A N 1
ATOM 801 C CA . GLU A 1 103 ? -16.270 -2.069 8.885 1.00 86.44 103 GLU A CA 1
ATOM 802 C C . GLU A 1 103 ? -16.185 -1.218 10.157 1.00 86.44 103 GLU A C 1
ATOM 804 O O . GLU A 1 103 ? -15.667 -1.632 11.196 1.00 86.44 103 GLU A O 1
ATOM 809 N N . VAL A 1 104 ? -16.730 -0.008 10.066 1.00 85.88 104 VAL A N 1
ATOM 810 C CA . VAL A 1 104 ? -16.819 0.966 11.155 1.00 85.88 104 VAL A CA 1
ATOM 811 C C . VAL A 1 104 ? -18.208 1.578 11.168 1.00 85.88 104 VAL A C 1
ATOM 813 O O . VAL A 1 104 ? -18.805 1.785 10.107 1.00 85.88 104 VAL A O 1
ATOM 816 N N . ASP A 1 105 ? -18.701 1.872 12.366 1.00 86.56 105 ASP A N 1
ATOM 817 C CA . ASP A 1 105 ? -19.923 2.650 12.534 1.00 86.56 105 ASP A CA 1
ATOM 818 C C . ASP A 1 105 ? -19.664 4.086 12.058 1.00 86.56 105 ASP A C 1
ATOM 820 O O . ASP A 1 105 ? -18.787 4.773 12.575 1.00 86.56 105 ASP A O 1
ATOM 824 N N . GLN A 1 106 ? -20.386 4.539 11.034 1.00 81.12 106 GLN A N 1
ATOM 825 C CA . GLN A 1 106 ? -20.188 5.879 10.477 1.00 81.12 106 GLN A CA 1
ATOM 826 C C . GLN A 1 106 ? -20.868 6.968 11.310 1.00 81.12 106 GLN A C 1
ATOM 828 O O . GLN A 1 106 ? -20.409 8.108 11.285 1.00 81.12 106 GLN A O 1
ATOM 833 N N . GLU A 1 107 ? -21.919 6.634 12.059 1.00 84.19 107 GLU A N 1
ATOM 834 C CA . GLU A 1 107 ? -22.662 7.587 12.890 1.00 84.19 107 GLU A CA 1
ATOM 835 C C . GLU A 1 107 ? -21.934 7.853 14.213 1.00 84.19 107 GLU A C 1
ATOM 837 O O . GLU A 1 107 ? -22.007 8.956 14.755 1.00 84.19 107 GLU A O 1
ATOM 842 N N . ASN A 1 108 ? -21.160 6.875 14.697 1.00 86.38 108 ASN A N 1
ATOM 843 C CA . ASN A 1 108 ? -20.396 6.971 15.942 1.00 86.38 108 ASN A CA 1
ATOM 844 C C . ASN A 1 108 ? -18.907 6.601 15.786 1.00 86.38 108 ASN A C 1
ATOM 846 O O . ASN A 1 108 ? -18.289 5.982 16.657 1.00 86.38 108 ASN A O 1
ATOM 850 N N . LEU A 1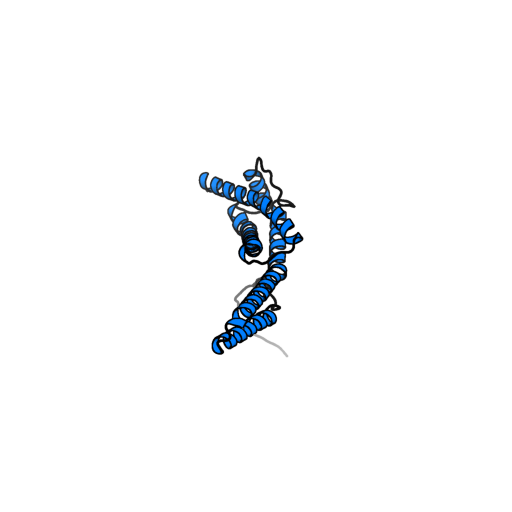 109 ? -18.320 7.018 14.665 1.00 84.88 109 LEU A N 1
ATOM 851 C CA . LEU A 1 109 ? -16.994 6.616 14.189 1.00 84.88 109 LEU A CA 1
ATOM 852 C C . LEU A 1 109 ? -15.873 6.712 15.230 1.00 84.88 109 LEU A C 1
ATOM 854 O O . LEU A 1 109 ? -15.092 5.776 15.395 1.00 84.88 109 LEU A O 1
ATOM 858 N N . VAL A 1 110 ? -15.776 7.835 15.942 1.00 86.94 110 VAL A N 1
ATOM 859 C CA . VAL A 1 110 ? -14.694 8.071 16.913 1.00 86.94 110 VAL A CA 1
ATOM 860 C C . VAL A 1 110 ? -14.782 7.107 18.096 1.00 86.94 110 VAL A C 1
ATOM 862 O O . VAL A 1 110 ? -13.764 6.554 18.517 1.00 86.94 110 VAL A O 1
ATOM 865 N N . ASN A 1 111 ? -15.986 6.892 18.630 1.00 87.56 111 ASN A N 1
ATOM 866 C CA . ASN A 1 111 ? -16.180 6.036 19.797 1.00 87.56 111 ASN A CA 1
ATOM 867 C C . ASN A 1 111 ? -16.083 4.551 19.429 1.00 87.56 111 ASN A C 1
ATOM 869 O O . ASN A 1 111 ? -15.492 3.785 20.191 1.00 87.56 111 ASN A O 1
ATOM 873 N N . ASP A 1 112 ? -16.591 4.152 18.257 1.00 89.19 112 ASP A N 1
ATOM 874 C CA . ASP A 1 112 ? -16.429 2.790 17.734 1.00 89.19 112 ASP A CA 1
ATOM 875 C C . ASP A 1 112 ? -14.943 2.446 17.560 1.00 89.19 112 ASP A C 1
ATOM 877 O O . ASP A 1 112 ? -14.456 1.457 18.115 1.00 89.19 112 ASP A O 1
ATOM 881 N N . LEU A 1 113 ? -14.182 3.319 16.885 1.00 89.62 113 LEU A N 1
ATOM 882 C CA . LEU A 1 113 ? -12.738 3.145 16.711 1.00 89.62 113 LEU A CA 1
ATOM 883 C C . LEU A 1 113 ? -12.009 3.074 18.050 1.00 89.62 113 LEU A C 1
ATOM 885 O O . LEU A 1 113 ? -11.209 2.163 18.254 1.00 89.62 113 LEU A O 1
ATOM 889 N N . ARG A 1 114 ? -12.293 3.997 18.976 1.00 88.38 114 ARG A N 1
ATOM 890 C CA . ARG A 1 114 ? -11.666 3.998 20.304 1.00 88.38 114 ARG A CA 1
ATOM 891 C C . ARG A 1 114 ? -11.926 2.677 21.030 1.00 88.38 114 ARG A C 1
ATOM 893 O O . ARG A 1 114 ? -10.976 2.052 21.489 1.00 88.38 114 ARG A O 1
ATOM 900 N N . SER A 1 115 ? -13.173 2.203 21.042 1.00 90.75 115 SER A N 1
ATOM 901 C CA . SER A 1 115 ? -13.530 0.939 21.692 1.00 90.75 115 SER A CA 1
ATOM 902 C C . SER A 1 115 ? -12.831 -0.266 21.056 1.00 90.75 115 SER A C 1
ATOM 904 O O . SER A 1 115 ? -12.317 -1.127 21.770 1.00 90.75 115 SER A O 1
ATOM 906 N N . LYS A 1 116 ? -12.771 -0.338 19.721 1.00 91.88 116 LYS A N 1
ATOM 907 C CA . LYS A 1 116 ? -12.081 -1.415 18.988 1.00 91.88 116 LYS A CA 1
ATOM 908 C C . LYS A 1 116 ? -10.577 -1.437 19.273 1.00 91.88 116 LYS A C 1
ATOM 910 O O . LYS A 1 116 ? -10.000 -2.493 19.523 1.00 91.88 116 LYS A O 1
ATOM 915 N N . ILE A 1 117 ? -9.954 -0.264 19.294 1.00 90.81 117 ILE A N 1
ATOM 916 C CA . ILE A 1 117 ? -8.516 -0.082 19.520 1.00 90.81 117 ILE A CA 1
ATOM 917 C C . ILE A 1 117 ? -8.128 -0.422 20.964 1.00 90.81 117 ILE A C 1
ATOM 919 O O . ILE A 1 117 ? -7.143 -1.131 21.182 1.00 90.81 117 ILE A O 1
ATOM 923 N N . GLU A 1 118 ? -8.931 0.010 21.939 1.00 89.69 118 GLU A N 1
ATOM 924 C CA . GLU A 1 118 ? -8.752 -0.339 23.352 1.00 89.69 118 GLU A CA 1
ATOM 925 C C . GLU A 1 118 ? -8.889 -1.850 23.577 1.00 89.69 118 GLU A C 1
ATOM 927 O O . GLU A 1 118 ? -8.040 -2.456 24.232 1.00 89.69 118 GLU A O 1
ATOM 932 N N . ARG A 1 119 ? -9.900 -2.494 22.972 1.00 91.75 119 ARG A N 1
ATOM 933 C CA . ARG A 1 119 ? -10.072 -3.960 23.035 1.00 91.75 119 ARG A CA 1
ATOM 934 C C . ARG A 1 119 ? -8.896 -4.719 22.425 1.00 91.75 119 ARG A C 1
ATOM 936 O O . ARG A 1 119 ? -8.549 -5.790 22.912 1.00 91.75 119 ARG A O 1
ATOM 943 N N . ALA A 1 120 ? -8.276 -4.166 21.385 1.00 90.50 120 ALA A N 1
ATOM 944 C CA . ALA A 1 120 ? -7.079 -4.728 20.767 1.00 90.50 120 ALA A CA 1
ATOM 945 C C . ALA A 1 120 ? -5.788 -4.481 21.577 1.00 90.50 120 ALA A C 1
ATOM 947 O O . ALA A 1 120 ? -4.724 -4.966 21.194 1.00 90.50 120 ALA A O 1
ATOM 948 N N . GLY A 1 121 ? -5.862 -3.761 22.703 1.00 90.38 121 GLY A N 1
ATOM 949 C CA . GLY A 1 121 ? -4.743 -3.563 23.627 1.00 90.38 121 GLY A CA 1
ATOM 950 C C . GLY A 1 121 ? -3.811 -2.402 23.273 1.00 90.38 121 GLY A C 1
ATOM 951 O O . GLY A 1 121 ? -2.726 -2.293 23.851 1.00 90.38 121 GLY A O 1
ATOM 952 N N . TYR A 1 122 ? -4.204 -1.522 22.350 1.00 89.19 122 TYR A N 1
ATOM 953 C CA . TYR A 1 122 ? -3.462 -0.291 22.083 1.00 89.19 122 TYR A CA 1
ATOM 954 C C . TYR A 1 122 ? -3.748 0.742 23.174 1.00 89.19 122 TYR A C 1
ATOM 956 O O . TYR A 1 122 ? -4.898 0.996 23.523 1.00 89.19 122 TYR A O 1
ATOM 964 N N . LYS A 1 123 ? -2.689 1.361 23.706 1.00 83.50 123 LYS A N 1
ATOM 965 C CA . LYS A 1 123 ? -2.798 2.323 24.815 1.00 83.50 123 LYS A CA 1
ATOM 966 C C . LYS A 1 123 ? -3.356 3.673 24.382 1.00 83.50 123 LYS A C 1
ATOM 968 O O . LYS A 1 123 ? -4.020 4.339 25.167 1.00 83.50 123 LYS A O 1
ATOM 973 N N . THR A 1 124 ? -3.051 4.097 23.158 1.00 85.69 124 THR A N 1
ATOM 974 C CA . THR A 1 124 ? -3.483 5.386 22.615 1.00 85.69 124 THR A CA 1
ATOM 975 C C . THR A 1 124 ? -3.894 5.253 21.154 1.00 85.69 124 THR A C 1
ATOM 977 O O . THR A 1 124 ? -3.439 4.355 20.439 1.00 85.69 124 THR A O 1
ATOM 980 N N . MET A 1 125 ? -4.716 6.196 20.681 1.00 86.50 125 MET A N 1
ATOM 981 C CA . MET A 1 125 ? -5.051 6.303 19.259 1.00 86.50 125 MET A CA 1
ATOM 982 C C . MET A 1 125 ? -3.787 6.533 18.419 1.00 86.50 125 MET A C 1
ATOM 984 O O . MET A 1 125 ? -3.632 5.945 17.352 1.00 86.50 125 MET A O 1
ATOM 988 N N . ARG A 1 126 ? -2.837 7.324 18.936 1.00 87.44 126 ARG A N 1
ATOM 989 C CA . ARG A 1 126 ? -1.535 7.554 18.300 1.00 87.44 126 ARG A CA 1
ATOM 990 C C . ARG A 1 126 ? -0.747 6.255 18.115 1.00 87.44 126 ARG A C 1
ATOM 992 O O . ARG A 1 126 ? -0.195 6.050 17.037 1.00 87.44 126 ARG A O 1
ATOM 999 N N . ASP A 1 127 ? -0.711 5.371 19.113 1.00 88.62 127 ASP A N 1
ATOM 1000 C CA . ASP A 1 127 ? -0.010 4.083 19.001 1.00 88.62 127 ASP A CA 1
ATOM 1001 C C . ASP A 1 127 ? -0.612 3.210 17.900 1.00 88.62 127 ASP A C 1
ATOM 1003 O O . ASP A 1 127 ? 0.124 2.646 17.090 1.00 88.62 127 ASP A O 1
ATOM 1007 N N . PHE A 1 128 ? -1.943 3.145 17.825 1.00 92.25 128 PHE A N 1
ATOM 1008 C CA . PHE A 1 128 ? -2.642 2.464 16.736 1.00 92.25 128 PHE A CA 1
ATOM 1009 C C . PHE A 1 128 ? -2.287 3.065 15.370 1.00 92.25 128 PHE A C 1
ATOM 1011 O O . PHE A 1 128 ? -1.945 2.334 14.435 1.00 92.25 128 PHE A O 1
ATOM 1018 N N . VAL A 1 129 ? -2.309 4.398 15.258 1.00 89.50 129 VAL A N 1
ATOM 1019 C CA . VAL A 1 129 ? -1.988 5.091 14.007 1.00 89.50 129 VAL A CA 1
ATOM 1020 C C . VAL A 1 129 ? -0.563 4.770 13.561 1.00 89.50 129 VAL A C 1
ATOM 1022 O O . VAL A 1 129 ? -0.354 4.355 12.423 1.00 89.50 129 VAL A O 1
ATOM 1025 N N . VAL A 1 130 ? 0.415 4.916 14.454 1.00 88.25 130 VAL A N 1
ATOM 1026 C CA . VAL A 1 130 ? 1.834 4.739 14.123 1.00 88.25 130 VAL A CA 1
ATOM 1027 C C . VAL A 1 130 ? 2.167 3.285 13.806 1.00 88.25 130 VAL A C 1
ATOM 1029 O O . VAL A 1 130 ? 2.880 3.013 12.840 1.00 88.25 130 VAL A O 1
ATOM 1032 N N . GLN A 1 131 ? 1.668 2.345 14.608 1.00 88.94 131 GLN A N 1
ATOM 1033 C CA . GLN A 1 131 ? 2.080 0.946 14.508 1.00 88.94 131 GLN A CA 1
ATOM 1034 C C . GLN A 1 131 ? 1.309 0.165 13.444 1.00 88.94 131 GLN A C 1
ATOM 1036 O O . GLN A 1 131 ? 1.850 -0.800 12.901 1.00 88.94 131 GLN A O 1
ATOM 1041 N N . LEU A 1 132 ? 0.064 0.554 13.149 1.00 90.62 132 LEU A N 1
ATOM 1042 C CA . LEU A 1 132 ? -0.824 -0.242 12.305 1.00 90.62 132 LEU A CA 1
ATOM 1043 C C . LEU A 1 132 ? -1.371 0.523 11.101 1.00 90.62 132 LEU A C 1
ATOM 1045 O O . LEU A 1 132 ? -1.284 0.018 9.982 1.00 90.62 132 LEU A O 1
ATOM 1049 N N . LEU A 1 133 ? -1.885 1.740 11.297 1.00 90.38 133 LEU A N 1
ATOM 1050 C CA . LEU A 1 133 ? -2.536 2.487 10.217 1.00 90.38 133 LEU A CA 1
ATOM 1051 C C . LEU A 1 133 ? -1.537 3.068 9.204 1.00 90.38 133 LEU A C 1
ATOM 1053 O O . LEU A 1 133 ? -1.711 2.886 8.001 1.00 90.38 133 LEU A O 1
ATOM 1057 N N . LEU A 1 134 ? -0.471 3.736 9.660 1.00 89.38 134 LEU A N 1
ATOM 1058 C CA . LEU A 1 134 ? 0.522 4.376 8.786 1.00 89.38 134 LEU A CA 1
ATOM 1059 C C . LEU A 1 134 ? 1.205 3.400 7.811 1.00 89.38 134 LEU A C 1
ATOM 1061 O O . LEU A 1 134 ? 1.324 3.753 6.633 1.00 89.38 134 LEU A O 1
ATOM 1065 N N . PRO A 1 135 ? 1.619 2.180 8.215 1.00 88.31 135 PRO A N 1
ATOM 1066 C CA . PRO A 1 135 ? 2.135 1.195 7.266 1.00 88.31 135 PRO A CA 1
ATOM 1067 C C . PRO A 1 135 ? 1.140 0.874 6.145 1.00 88.31 135 PRO A C 1
ATOM 1069 O O . PRO A 1 135 ? 1.519 0.880 4.975 1.00 88.31 135 PRO A O 1
ATOM 1072 N N . VAL A 1 136 ? -0.139 0.666 6.481 1.00 90.44 136 VAL A N 1
ATOM 1073 C CA . VAL A 1 136 ? -1.197 0.399 5.494 1.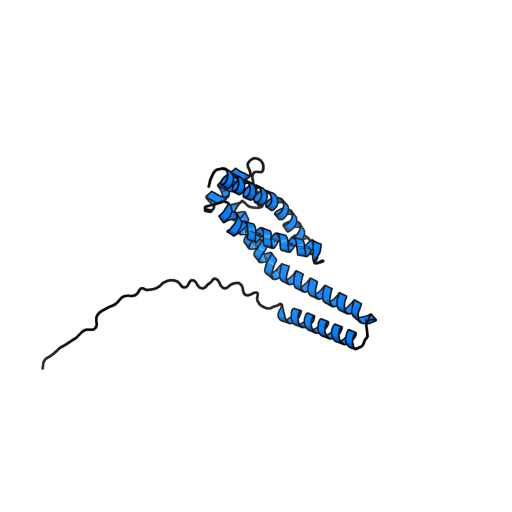00 90.44 136 VAL A CA 1
ATOM 1074 C C . VAL A 1 136 ? -1.353 1.578 4.535 1.00 90.44 136 VAL A C 1
ATOM 1076 O O . VAL A 1 136 ? -1.360 1.372 3.323 1.00 90.44 136 VAL A O 1
ATOM 1079 N N . LEU A 1 137 ? -1.409 2.810 5.050 1.00 87.81 137 LEU A N 1
ATOM 1080 C CA . LEU A 1 137 ? -1.518 4.018 4.224 1.00 87.81 137 LEU A CA 1
ATOM 1081 C C . LEU A 1 137 ? -0.315 4.219 3.303 1.00 87.81 137 LEU A C 1
ATOM 1083 O O . LEU A 1 137 ? -0.487 4.636 2.162 1.00 87.81 137 LEU A O 1
ATOM 1087 N N . THR A 1 138 ? 0.888 3.894 3.772 1.00 85.88 138 THR A N 1
ATOM 1088 C CA . THR A 1 138 ? 2.120 4.027 2.984 1.00 85.88 138 THR A CA 1
ATOM 1089 C C . THR A 1 138 ? 2.097 3.095 1.774 1.00 85.88 138 THR A C 1
ATOM 1091 O O . THR A 1 138 ? 2.347 3.523 0.648 1.00 85.88 138 THR A O 1
ATOM 1094 N N . TYR A 1 139 ? 1.731 1.828 1.982 1.00 85.69 139 TYR A N 1
ATOM 1095 C CA . TYR A 1 139 ? 1.561 0.877 0.882 1.00 85.69 139 TYR A CA 1
ATOM 1096 C C . TYR A 1 139 ? 0.404 1.263 -0.040 1.00 85.69 139 TYR A C 1
ATOM 1098 O O . TYR A 1 139 ? 0.528 1.146 -1.258 1.00 85.69 139 TYR A O 1
ATOM 1106 N N . ASN A 1 140 ? -0.688 1.781 0.527 1.00 83.81 140 ASN A N 1
ATOM 1107 C CA . ASN A 1 140 ? -1.834 2.264 -0.234 1.00 83.81 140 ASN A CA 1
ATOM 1108 C C . ASN A 1 140 ? -1.462 3.447 -1.146 1.00 83.81 140 ASN A C 1
ATOM 1110 O O . ASN A 1 140 ? -1.859 3.488 -2.307 1.00 83.81 140 ASN A O 1
ATOM 1114 N N . GLY A 1 141 ? -0.653 4.385 -0.651 1.00 82.19 141 GLY A N 1
ATOM 1115 C CA . GLY A 1 141 ? -0.122 5.492 -1.446 1.00 82.19 141 GLY A CA 1
ATOM 1116 C C . GLY A 1 141 ? 0.797 5.022 -2.575 1.00 82.19 141 GLY A C 1
ATOM 1117 O O . GLY A 1 141 ? 0.665 5.488 -3.704 1.00 82.19 141 GLY A O 1
ATOM 1118 N N . LEU A 1 142 ? 1.675 4.049 -2.305 1.00 81.38 142 LEU A N 1
ATOM 1119 C CA . LEU A 1 142 ? 2.540 3.458 -3.331 1.00 81.38 142 LEU A CA 1
ATOM 1120 C C . LEU A 1 142 ? 1.724 2.792 -4.452 1.00 81.38 142 LEU A C 1
ATOM 1122 O O . LEU A 1 142 ? 2.029 2.984 -5.625 1.00 81.38 142 LEU A O 1
ATOM 1126 N N . LEU A 1 143 ? 0.677 2.046 -4.097 1.00 78.06 143 LEU A N 1
ATOM 1127 C CA . LEU A 1 143 ? -0.251 1.415 -5.042 1.00 78.06 143 LEU A CA 1
ATOM 1128 C C . LEU A 1 143 ? -0.926 2.433 -5.971 1.00 78.06 143 LEU A C 1
ATOM 1130 O O . LEU A 1 143 ? -0.937 2.245 -7.187 1.00 78.06 143 LEU A O 1
ATOM 1134 N N . LEU A 1 144 ? -1.437 3.531 -5.404 1.00 77.62 144 LEU A N 1
ATOM 1135 C CA . LEU A 1 144 ? -2.056 4.620 -6.167 1.00 77.62 144 LEU A CA 1
ATOM 1136 C C . LEU A 1 144 ? -1.075 5.277 -7.137 1.00 77.62 144 LEU A C 1
ATOM 1138 O O . LEU A 1 144 ? -1.413 5.471 -8.303 1.00 77.62 144 LEU A O 1
ATOM 1142 N N . PHE A 1 145 ? 0.135 5.587 -6.666 1.00 79.56 145 PHE A N 1
ATOM 1143 C CA . PHE A 1 145 ? 1.180 6.182 -7.496 1.00 79.56 145 PHE A CA 1
ATOM 1144 C C . PHE A 1 145 ? 1.539 5.279 -8.681 1.00 79.56 145 PHE A C 1
ATOM 1146 O O . PHE A 1 145 ? 1.640 5.738 -9.817 1.00 79.56 145 PHE A O 1
ATOM 1153 N N . LEU A 1 146 ? 1.686 3.974 -8.441 1.00 73.62 146 LEU A N 1
ATOM 1154 C CA . LEU A 1 146 ? 2.003 3.026 -9.506 1.00 73.62 146 LEU A CA 1
ATOM 1155 C C . LEU A 1 146 ? 0.890 2.951 -10.556 1.00 73.62 146 LEU A C 1
ATOM 1157 O O . LEU A 1 146 ? 1.178 3.016 -11.751 1.00 73.62 146 LEU A O 1
ATOM 1161 N N . ASN A 1 147 ? -0.364 2.875 -10.106 1.00 70.56 147 ASN A N 1
ATOM 1162 C CA . ASN A 1 147 ? -1.524 2.756 -10.982 1.00 70.56 147 ASN A CA 1
ATOM 1163 C C . ASN A 1 147 ? -1.788 4.015 -11.825 1.00 70.56 147 ASN A C 1
ATOM 1165 O O . ASN A 1 147 ? -2.177 3.901 -12.984 1.00 70.56 147 ASN A O 1
ATOM 1169 N N . ASN A 1 148 ? -1.611 5.204 -11.243 1.00 71.50 148 ASN A N 1
ATOM 1170 C CA . ASN A 1 148 ? -2.014 6.460 -11.878 1.00 71.50 148 ASN A CA 1
ATOM 1171 C C . ASN A 1 148 ? -0.849 7.172 -12.577 1.00 71.50 148 ASN A C 1
ATOM 1173 O O . ASN A 1 148 ? -1.015 7.656 -13.695 1.00 71.50 148 ASN A O 1
ATOM 1177 N N . ASP A 1 149 ? 0.329 7.201 -11.951 1.00 68.69 149 ASP A N 1
ATOM 1178 C CA . ASP A 1 149 ? 1.430 8.075 -12.373 1.00 68.69 149 ASP A CA 1
ATOM 1179 C C . ASP A 1 149 ? 2.566 7.298 -13.045 1.00 68.69 149 ASP A C 1
ATOM 1181 O O . ASP A 1 149 ? 3.146 7.756 -14.031 1.00 68.69 149 ASP A O 1
ATOM 1185 N N . ALA A 1 150 ? 2.873 6.086 -12.570 1.00 65.12 150 ALA A N 1
ATOM 1186 C CA . ALA A 1 150 ? 3.995 5.302 -13.093 1.00 65.12 150 ALA A CA 1
ATOM 1187 C C . ALA A 1 150 ? 3.700 4.602 -14.433 1.00 65.12 150 ALA A C 1
ATOM 1189 O O . ALA A 1 150 ? 4.552 3.867 -14.935 1.00 65.12 150 ALA A O 1
ATOM 1190 N N . LYS A 1 151 ? 2.502 4.798 -15.011 1.00 66.31 151 LYS A N 1
ATOM 1191 C CA . LYS A 1 151 ? 1.998 4.066 -16.193 1.00 66.31 151 LYS A CA 1
ATOM 1192 C C . LYS A 1 151 ? 2.075 2.541 -16.026 1.00 66.31 151 LYS A C 1
ATOM 1194 O O . LYS A 1 151 ? 2.150 1.801 -17.007 1.00 66.31 151 LYS A O 1
ATOM 1199 N N . VAL A 1 152 ? 2.072 2.073 -14.779 1.00 69.19 152 VAL A N 1
ATOM 1200 C CA . VAL A 1 152 ? 2.075 0.660 -14.430 1.00 69.19 152 VAL A CA 1
ATOM 1201 C C . VAL A 1 152 ? 0.625 0.239 -14.250 1.00 69.19 152 VAL A C 1
ATOM 1203 O O . VAL A 1 152 ? -0.017 0.577 -13.260 1.00 69.19 152 VAL A O 1
ATOM 1206 N N . VAL A 1 153 ? 0.094 -0.496 -15.224 1.00 70.44 153 VAL A N 1
ATOM 1207 C CA . VAL A 1 153 ? -1.275 -1.010 -15.142 1.00 70.44 153 VAL A CA 1
ATOM 1208 C C . VAL A 1 153 ? -1.291 -2.211 -14.203 1.00 70.44 153 VAL A C 1
ATOM 1210 O O . VAL A 1 153 ? -0.736 -3.264 -14.516 1.00 70.44 153 VAL A O 1
ATOM 1213 N N . LEU A 1 154 ? -1.909 -2.034 -13.036 1.00 71.06 154 LEU A N 1
ATOM 1214 C CA . LEU A 1 154 ? -2.187 -3.136 -12.121 1.00 71.06 154 LEU A CA 1
ATOM 1215 C C . LEU A 1 154 ? -3.291 -4.044 -12.702 1.00 71.06 154 LEU A C 1
ATOM 1217 O O . LEU A 1 154 ? -4.202 -3.532 -13.362 1.00 71.06 154 LEU A O 1
ATOM 1221 N N . PRO A 1 155 ? -3.258 -5.360 -12.424 1.00 79.00 155 PRO A N 1
ATOM 1222 C CA . PRO A 1 155 ? -4.350 -6.275 -12.755 1.00 79.00 155 PRO A CA 1
ATOM 1223 C C . PRO A 1 155 ? -5.712 -5.807 -12.213 1.00 79.00 155 PRO A C 1
ATOM 1225 O O . PRO A 1 155 ? -5.788 -5.199 -11.144 1.00 79.00 155 PRO A O 1
ATOM 1228 N N . ASP A 1 156 ? -6.790 -6.064 -12.956 1.00 77.19 156 ASP A N 1
ATOM 1229 C CA . ASP A 1 156 ? -8.137 -5.546 -12.661 1.00 77.19 156 ASP A CA 1
ATOM 1230 C C . ASP A 1 156 ? -8.675 -5.980 -11.297 1.00 77.19 156 ASP A C 1
ATOM 1232 O O . ASP A 1 156 ? -9.250 -5.170 -10.572 1.00 77.19 156 ASP A O 1
ATOM 1236 N N . ASP A 1 157 ? -8.442 -7.234 -10.934 1.00 78.69 157 ASP A N 1
ATOM 1237 C CA . ASP A 1 157 ? -8.767 -7.819 -9.637 1.00 78.69 157 ASP A CA 1
ATOM 1238 C C . ASP A 1 157 ? -8.069 -7.070 -8.493 1.00 78.69 157 ASP A C 1
ATOM 1240 O O . ASP A 1 157 ? -8.724 -6.620 -7.550 1.00 78.69 157 ASP A O 1
ATOM 1244 N N . VAL A 1 158 ? -6.762 -6.826 -8.632 1.00 75.50 158 VAL A N 1
ATOM 1245 C CA . VAL A 1 158 ? -5.968 -6.075 -7.648 1.00 75.50 158 VAL A CA 1
ATOM 1246 C C . VAL A 1 158 ? -6.463 -4.631 -7.541 1.00 75.50 158 VAL A C 1
ATOM 1248 O O . VAL A 1 158 ? -6.584 -4.098 -6.437 1.00 75.50 158 VAL A O 1
ATOM 1251 N N . ARG A 1 159 ? -6.801 -3.988 -8.668 1.00 75.38 159 ARG A N 1
ATOM 1252 C CA . ARG A 1 159 ? -7.327 -2.610 -8.685 1.00 75.38 159 ARG A CA 1
ATOM 1253 C C . ARG A 1 159 ? -8.687 -2.495 -8.004 1.00 75.38 159 ARG A C 1
ATOM 1255 O O . ARG A 1 159 ? -8.909 -1.544 -7.256 1.00 75.38 159 ARG A O 1
ATOM 1262 N N . GLN A 1 160 ? -9.596 -3.432 -8.260 1.00 79.06 160 GLN A N 1
ATOM 1263 C CA . GLN A 1 160 ? -10.940 -3.419 -7.681 1.00 79.06 160 GLN A CA 1
ATOM 1264 C C . GLN A 1 160 ? -10.911 -3.679 -6.174 1.00 79.06 160 GLN A C 1
ATOM 1266 O O . GLN A 1 160 ? -11.530 -2.933 -5.411 1.00 79.06 160 GLN A O 1
ATOM 1271 N N . GLU A 1 161 ? -10.149 -4.683 -5.735 1.00 76.69 161 GLU A N 1
ATOM 1272 C CA . GLU A 1 161 ? -9.963 -4.978 -4.312 1.00 76.69 161 GLU A CA 1
ATOM 1273 C C . GLU A 1 161 ? -9.356 -3.775 -3.578 1.00 76.69 161 GLU A C 1
ATOM 1275 O O . GLU A 1 161 ? -9.815 -3.375 -2.502 1.00 76.69 161 GLU A O 1
ATOM 1280 N N . PHE A 1 162 ? -8.363 -3.145 -4.205 1.00 76.81 162 PHE A N 1
ATOM 1281 C CA . PHE A 1 162 ? -7.728 -1.946 -3.693 1.00 76.81 162 PHE A CA 1
ATOM 1282 C C . PHE A 1 162 ? -8.703 -0.772 -3.561 1.00 76.81 162 PHE A C 1
ATOM 1284 O O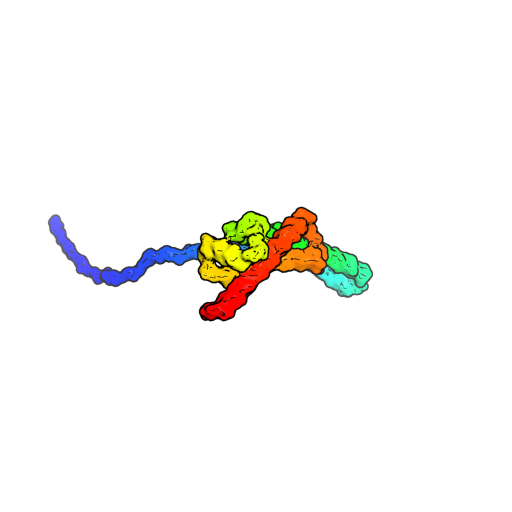 . PHE A 1 162 ? -8.778 -0.148 -2.502 1.00 76.81 162 PHE A O 1
ATOM 1291 N N . ALA A 1 163 ? -9.483 -0.480 -4.604 1.00 77.56 163 ALA A N 1
ATOM 1292 C CA . ALA A 1 163 ? -10.448 0.617 -4.593 1.00 77.56 163 ALA A CA 1
ATOM 1293 C C . ALA A 1 163 ? -11.506 0.438 -3.489 1.00 77.56 163 ALA A C 1
ATOM 1295 O O . ALA A 1 163 ? -11.834 1.394 -2.776 1.00 77.56 163 ALA A O 1
ATOM 1296 N N . ALA A 1 164 ? -11.989 -0.794 -3.293 1.00 79.31 164 ALA A N 1
ATOM 1297 C CA . ALA A 1 164 ? -12.943 -1.119 -2.239 1.00 79.31 164 ALA A CA 1
ATOM 1298 C C . ALA A 1 164 ? -12.360 -0.858 -0.836 1.00 79.31 164 ALA A C 1
ATOM 1300 O O . ALA A 1 164 ? -12.991 -0.189 -0.010 1.00 79.31 164 ALA A O 1
ATOM 1301 N N . LYS A 1 165 ? -11.127 -1.319 -0.580 1.00 80.56 165 LYS A N 1
ATOM 1302 C CA . LYS A 1 165 ? -10.427 -1.129 0.703 1.00 80.56 165 LYS A CA 1
ATOM 1303 C C . LYS A 1 165 ? -10.038 0.331 0.950 1.00 80.56 165 LYS A C 1
ATOM 1305 O O . LYS A 1 165 ? -10.215 0.832 2.061 1.00 80.56 165 LYS A O 1
ATOM 1310 N N . ALA A 1 166 ? -9.589 1.048 -0.079 1.00 80.75 166 ALA A N 1
ATOM 1311 C CA . ALA A 1 166 ? -9.220 2.460 0.005 1.00 80.75 166 ALA A CA 1
ATOM 1312 C C . ALA A 1 166 ? -10.403 3.344 0.435 1.00 80.75 166 ALA A C 1
ATOM 1314 O O . ALA A 1 166 ? -10.250 4.230 1.280 1.00 80.75 166 ALA A O 1
ATOM 1315 N N . SER A 1 167 ? -11.609 3.064 -0.077 1.00 81.00 167 SER A N 1
ATOM 1316 C CA . SER A 1 167 ? -12.812 3.800 0.327 1.00 81.00 167 SER A CA 1
ATOM 1317 C C . SER A 1 167 ? -13.196 3.561 1.792 1.00 81.00 167 SER A C 1
ATOM 1319 O O . SER A 1 167 ? -13.805 4.435 2.402 1.00 81.00 167 SER A O 1
ATOM 1321 N N . ARG A 1 168 ? -12.848 2.415 2.391 1.00 85.81 168 ARG A N 1
ATOM 1322 C CA . ARG A 1 168 ? -13.085 2.151 3.823 1.00 85.81 168 ARG A CA 1
ATOM 1323 C C . ARG A 1 168 ? -12.000 2.765 4.703 1.00 85.81 168 ARG A C 1
ATOM 1325 O O . ARG A 1 168 ? -12.312 3.380 5.722 1.00 85.81 168 ARG A O 1
ATOM 1332 N N . LEU A 1 169 ? -10.745 2.699 4.258 1.00 87.94 169 LEU A N 1
ATOM 1333 C CA . LEU A 1 169 ? -9.603 3.302 4.946 1.00 87.94 169 LEU A CA 1
ATOM 1334 C C . LEU A 1 169 ? -9.799 4.794 5.222 1.00 87.94 169 LEU A C 1
ATOM 1336 O O . LEU A 1 169 ? -9.436 5.244 6.304 1.00 87.94 169 LEU A O 1
ATOM 1340 N N . LYS A 1 170 ? -10.427 5.555 4.314 1.00 86.75 170 LYS A N 1
ATOM 1341 C CA . LYS A 1 170 ? -10.670 6.995 4.525 1.00 86.75 170 LYS A CA 1
ATOM 1342 C C . LYS A 1 170 ? -11.445 7.291 5.817 1.00 86.75 170 LYS A C 1
ATOM 1344 O O . LYS A 1 170 ? -11.132 8.264 6.496 1.00 86.75 170 LYS A O 1
ATOM 1349 N N . TYR A 1 171 ? -12.410 6.443 6.182 1.00 88.00 171 TYR A N 1
ATOM 1350 C CA . TYR A 1 171 ? -13.198 6.615 7.403 1.00 88.00 171 TYR A CA 1
ATOM 1351 C C . TYR A 1 171 ? -12.368 6.280 8.640 1.00 88.00 171 TYR A C 1
ATOM 1353 O O . TYR A 1 171 ? -12.383 7.033 9.604 1.00 88.00 171 TYR A O 1
ATOM 1361 N N . ILE A 1 172 ? -11.572 5.210 8.593 1.00 89.06 172 ILE A N 1
ATOM 1362 C CA . ILE A 1 172 ? -10.663 4.855 9.693 1.00 89.06 172 ILE A CA 1
ATOM 1363 C C . ILE A 1 172 ? -9.638 5.970 9.921 1.00 89.06 172 ILE A C 1
ATOM 1365 O O . ILE A 1 172 ? -9.410 6.366 11.059 1.00 89.06 172 ILE A O 1
ATOM 1369 N N . VAL A 1 17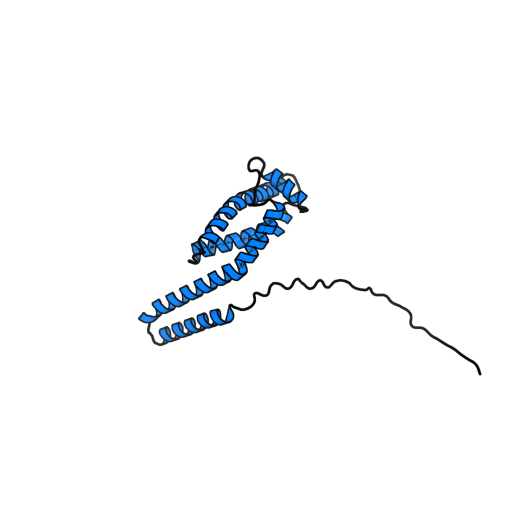3 ? -9.056 6.515 8.849 1.00 90.06 173 VAL A N 1
ATOM 1370 C CA . VAL A 1 173 ? -8.118 7.645 8.926 1.00 90.06 173 VAL A CA 1
ATOM 1371 C C . VAL A 1 173 ? -8.797 8.881 9.493 1.00 90.06 173 VAL A C 1
ATOM 1373 O O . VAL A 1 173 ? -8.295 9.451 10.456 1.00 90.06 173 VAL A O 1
ATOM 1376 N N . GLY A 1 174 ? -9.942 9.281 8.936 1.00 86.12 174 GLY A N 1
ATOM 1377 C CA . GLY A 1 174 ? -10.682 10.452 9.404 1.00 86.12 174 GLY A CA 1
ATOM 1378 C C . GLY A 1 174 ? -11.070 10.336 10.878 1.00 86.12 174 GLY A C 1
ATOM 1379 O O . GLY A 1 174 ? -10.844 11.265 11.650 1.00 86.12 174 GLY A O 1
ATOM 1380 N N . GLY A 1 175 ? -11.572 9.171 11.288 1.00 86.19 175 GLY A N 1
ATOM 1381 C CA . GLY A 1 175 ? -11.949 8.896 12.670 1.00 86.19 175 GLY A CA 1
ATOM 1382 C C . GLY A 1 175 ? -10.757 8.851 13.625 1.00 86.19 175 GLY A C 1
ATOM 1383 O O . GLY A 1 175 ? -10.831 9.425 14.709 1.00 86.19 175 GLY A O 1
ATOM 1384 N N . ALA A 1 176 ? -9.637 8.243 13.223 1.00 86.31 176 ALA A N 1
ATOM 1385 C CA . ALA A 1 176 ? -8.419 8.217 14.030 1.00 86.31 176 ALA A CA 1
ATOM 1386 C C . ALA A 1 176 ? -7.818 9.622 14.200 1.00 86.31 176 ALA A C 1
ATOM 1388 O O . ALA A 1 176 ? -7.443 9.997 15.310 1.00 86.31 176 ALA A O 1
ATOM 1389 N N . CYS A 1 177 ? -7.783 10.427 13.133 1.00 86.62 177 CYS A N 1
ATOM 1390 C CA . CYS A 1 177 ? -7.353 11.823 13.196 1.00 86.62 177 CYS A CA 1
ATOM 1391 C C . CYS A 1 177 ? -8.262 12.653 14.110 1.00 86.62 177 CYS A C 1
ATOM 1393 O O . CYS A 1 177 ? -7.760 13.312 15.016 1.00 86.62 177 CYS A O 1
ATOM 1395 N N . ALA A 1 178 ? -9.585 12.563 13.941 1.00 84.94 178 ALA A N 1
ATOM 1396 C CA . ALA A 1 178 ? -10.542 13.261 14.799 1.00 84.94 178 ALA A CA 1
ATOM 1397 C C . ALA A 1 178 ? -10.390 12.856 16.275 1.00 84.94 178 ALA A C 1
ATOM 1399 O O . ALA A 1 178 ? -10.393 13.707 17.162 1.00 84.94 178 ALA A O 1
ATOM 1400 N N . ALA A 1 179 ? -10.193 11.564 16.544 1.00 82.81 179 ALA A N 1
ATOM 1401 C CA . ALA A 1 179 ? -9.974 11.060 17.892 1.00 82.81 179 ALA A CA 1
ATOM 1402 C C . ALA A 1 179 ? -8.678 11.591 18.525 1.00 82.81 179 ALA A C 1
ATOM 1404 O O . ALA A 1 179 ? -8.687 11.899 19.715 1.00 82.81 179 ALA A O 1
ATOM 1405 N N . MET A 1 180 ? -7.591 11.716 17.753 1.00 84.12 180 MET A N 1
ATOM 1406 C CA . MET A 1 180 ? -6.343 12.327 18.227 1.00 84.12 180 MET A CA 1
ATOM 1407 C C . MET A 1 180 ? -6.529 13.818 18.529 1.00 84.12 180 MET A C 1
ATOM 1409 O O . MET A 1 180 ? -6.139 14.263 19.603 1.00 84.12 180 MET A O 1
ATOM 1413 N N . THR A 1 181 ? -7.191 14.575 17.648 1.00 83.38 181 THR A N 1
ATOM 1414 C CA . THR A 1 181 ? -7.477 16.000 17.887 1.00 83.38 181 THR A CA 1
ATOM 1415 C C . THR A 1 181 ? -8.341 16.207 19.131 1.00 83.38 181 THR A C 1
ATOM 1417 O O . THR A 1 181 ? -8.077 17.109 19.921 1.00 83.38 181 THR A O 1
ATOM 1420 N N . LEU A 1 182 ? -9.344 15.352 19.356 1.00 80.00 182 LEU A N 1
ATOM 1421 C CA . LEU A 1 182 ? -10.163 15.397 20.571 1.00 80.00 182 LEU A CA 1
ATOM 1422 C C . LEU A 1 182 ? -9.355 15.061 21.833 1.00 80.00 182 LEU A C 1
ATOM 1424 O O . LEU A 1 182 ? -9.578 15.677 22.869 1.00 80.00 182 LEU A O 1
ATOM 1428 N N . GLN A 1 183 ? -8.409 14.118 21.758 1.00 74.94 183 GLN A N 1
ATOM 1429 C CA . GLN A 1 183 ? -7.503 13.811 22.873 1.00 74.94 183 GLN A CA 1
ATOM 1430 C C . GLN A 1 183 ? -6.592 14.997 23.215 1.00 74.94 183 GLN A C 1
ATOM 1432 O O . GLN A 1 183 ? -6.405 15.296 24.390 1.00 74.94 183 GLN A O 1
ATOM 1437 N N . GLU A 1 184 ? -6.072 15.698 22.209 1.00 73.56 184 GLU A N 1
ATOM 1438 C CA . GLU A 1 184 ? -5.244 16.894 22.410 1.00 73.56 184 GLU A CA 1
ATOM 1439 C C . GLU A 1 184 ? -6.063 18.068 22.974 1.00 73.56 184 GLU A C 1
ATOM 1441 O O . GLU A 1 184 ? -5.615 18.747 23.895 1.00 73.56 184 GLU A O 1
ATOM 1446 N N . ALA A 1 185 ? -7.292 18.274 22.488 1.00 69.75 185 ALA A N 1
ATOM 1447 C CA . ALA A 1 185 ? -8.172 19.350 22.951 1.00 69.75 185 ALA A CA 1
ATOM 1448 C C . ALA A 1 185 ? -8.698 19.148 24.384 1.00 69.75 185 ALA A C 1
ATOM 1450 O O . ALA A 1 185 ? -8.991 20.121 25.075 1.00 69.75 185 ALA A O 1
ATOM 1451 N N . MET A 1 186 ? -8.823 17.898 24.838 1.00 65.06 186 MET A N 1
ATOM 1452 C CA . MET A 1 186 ? -9.300 17.555 26.183 1.00 65.06 186 MET A CA 1
ATOM 1453 C C . MET A 1 186 ? -8.195 17.535 27.255 1.00 65.06 186 MET A C 1
ATOM 1455 O O . MET A 1 186 ? -8.488 17.207 28.403 1.00 65.06 186 MET A O 1
ATOM 1459 N N . GLY A 1 187 ? -6.958 17.910 26.910 1.00 48.25 187 GLY A N 1
ATOM 1460 C CA . GLY A 1 187 ? -5.852 18.014 27.865 1.00 48.25 187 GLY A CA 1
ATOM 1461 C C . GLY A 1 187 ? -5.227 16.667 28.220 1.00 48.25 187 GLY A C 1
ATOM 1462 O O . GLY A 1 187 ? -5.240 16.273 29.386 1.00 48.25 187 GLY A O 1
ATOM 1463 N N . GLY A 1 188 ? -4.700 15.967 27.210 1.00 46.97 188 GLY A N 1
ATOM 1464 C CA . GLY A 1 188 ? -3.762 14.860 27.436 1.00 46.97 188 GLY A CA 1
ATOM 1465 C C . GLY A 1 188 ? -2.567 15.247 28.306 1.00 46.97 188 GLY A C 1
ATOM 1466 O O . GLY A 1 188 ? -2.182 16.438 28.304 1.00 46.97 188 GLY A O 1
#

Sequence (188 aa):
MASSKTSRRGKRNTTRKVKKDLAPASKPTVSYTSVKERQALIQMCTQIGALIIGQQHDRMNPAIELLNRQAAGLLLKQHLDVWLPRYNEHIAKLESVIGKGLEVDQENLVNDLRSKIERAGYKTMRDFVVQLLLPVLTYNGLLLFLNNDAKVVLPDDVRQEFAAKASRLKYIVGGACAAMTLQEAMGG